Protein AF-0000000081881488 (afdb_homodimer)

Nearest PDB structures (foldseek):
  3lhr-assembly1_A  TM=9.634E-01  e=4.003E-06  Homo sapiens
  2fi2-assembly1_B  TM=7.883E-01  e=5.739E-06  Homo sapiens
  4e6s-assembly1_A-2  TM=8.641E-01  e=4.337E-04  Mus musculus
  3lhr-assembly1_A  TM=9.630E-01  e=3.485E-06  Homo sapiens
  2fi2-assembly1_B  TM=7.872E-01  e=5.294E-06  Homo sapiens

Sequence (288 aa):
MNFLRGRTPREAEETFETRETYGKMKAAILRGEASCREWQRQRFRHFCYEEAEGPRDVCHQLRDFCHQWLKPERRTKEQILELLALLEQFLSILPPDMQSWVRECRPEACGQAVSLVEAFLQRGRDAEQREVKVKPSCPDLGEQMNFLRGRTPREAEETFETRETYGKMKAAILRGEASCREWQRQRFRHFCYEEAEGPRDVCHQLRDFCHQWLKPERRTKEQILELLALLEQFLSILPPDMQSWVRECRPEACGQAVSLVEAFLQRGRDAEQREVKVKPSCPDLGEQ

Radius of gyration: 30.83 Å; Cα contacts (8 Å, |Δi|>4): 182; chains: 2; bounding box: 81×110×74 Å

Secondary structure (DSSP, 8-state):
--------HHHHHHHHHHHHHHHHHHHHHHHHHHHHHHHHHHHHHT--GGGSSSHHHHHHHHHHHHHHHH-GGGS-HHHHHIIIIIIHHHHHTS-HHHHHHHHHH--SSHHHHHHHHHHHHHHHHHHHHHHHHHS---------/--------HHHHHHHHHHHHHHHHHHHHHHHHHHHHHHHHHHHHHT--GGGSSSHHHHHHHHHHHHHHHH-GGGS-HHHHHIIIIIIHHHHHTS-HHHHHHHHHH--SSHHHHHHHHHHHHHHHHHHHHHHHHHS---------

InterPro domains:
  IPR003309 SCAN domain [PF02023] (38-124)
  IPR003309 SCAN domain [PS50804] (41-123)
  IPR003309 SCAN domain [SM00431] (37-141)
  IPR003309 SCAN domain [cd07936] (38-122)
  IPR038269 SCAN domain superfamily [G3DSA:1.10.4020.10] (32-127)
  IPR050916 SCAN domain and C2H2-type zinc finger [PTHR45935] (14-131)

Structure (mmCIF, N/CA/C/O backbone):
data_AF-0000000081881488-model_v1
#
loop_
_entity.id
_entity.type
_entity.pdbx_description
1 polymer 'SCAN box domain-containing protein'
#
loop_
_atom_site.group_PDB
_atom_site.id
_atom_site.type_symbol
_atom_site.label_atom_id
_atom_site.label_alt_id
_atom_site.label_comp_id
_atom_site.label_asym_id
_atom_site.label_entity_id
_atom_site.label_seq_id
_atom_site.pdbx_PDB_ins_code
_atom_site.Cartn_x
_atom_site.Cartn_y
_atom_site.Cartn_z
_atom_site.occupancy
_atom_site.B_iso_or_equiv
_atom_site.auth_seq_id
_atom_site.auth_comp_id
_atom_site.auth_asym_id
_atom_site.auth_atom_id
_atom_site.pdbx_PDB_model_num
ATOM 1 N N . MET A 1 1 ? 44.491 -50.293 -8.479 1 38.53 1 MET A N 1
ATOM 2 C CA . MET A 1 1 ? 43.209 -50.742 -7.944 1 38.53 1 MET A CA 1
ATOM 3 C C . MET A 1 1 ? 42.367 -49.558 -7.482 1 38.53 1 MET A C 1
ATOM 5 O O . MET A 1 1 ? 42.744 -48.851 -6.545 1 38.53 1 MET A O 1
ATOM 9 N N . ASN A 1 2 ? 41.692 -48.795 -8.451 1 41.42 2 ASN A N 1
ATOM 10 C CA . ASN A 1 2 ? 40.793 -47.646 -8.482 1 41.42 2 ASN A CA 1
ATOM 11 C C . ASN A 1 2 ? 39.601 -47.842 -7.549 1 41.42 2 ASN A C 1
ATOM 13 O O . ASN A 1 2 ? 38.917 -48.865 -7.615 1 41.42 2 ASN A O 1
ATOM 17 N N . PHE A 1 3 ? 39.618 -47.435 -6.156 1 45.91 3 PHE A N 1
ATOM 18 C CA . PHE A 1 3 ? 38.747 -47.318 -4.992 1 45.91 3 PHE A CA 1
ATOM 19 C C . PHE A 1 3 ? 37.412 -46.692 -5.376 1 45.91 3 PHE A C 1
ATOM 21 O O . PHE A 1 3 ? 37.264 -45.468 -5.353 1 45.91 3 PHE A O 1
ATOM 28 N N . LEU A 1 4 ? 36.801 -47.031 -6.513 1 52.61 4 LEU A N 1
ATOM 29 C CA . LEU A 1 4 ? 35.437 -46.56 -6.726 1 52.61 4 LEU A CA 1
ATOM 30 C C . LEU A 1 4 ? 34.525 -47 -5.585 1 52.61 4 LEU A C 1
ATOM 32 O O . LEU A 1 4 ? 34.095 -48.154 -5.538 1 52.61 4 LEU A O 1
ATOM 36 N N . ARG A 1 5 ? 34.811 -46.79 -4.293 1 47.07 5 ARG A N 1
ATOM 37 C CA . ARG A 1 5 ? 33.899 -47.006 -3.174 1 47.07 5 ARG A CA 1
ATOM 38 C C . ARG A 1 5 ? 32.501 -46.491 -3.501 1 47.07 5 ARG A C 1
ATOM 40 O O . ARG A 1 5 ? 32.297 -45.285 -3.649 1 47.07 5 ARG A O 1
ATOM 47 N N . GLY A 1 6 ? 31.745 -47.171 -4.191 1 53.24 6 GLY A N 1
ATOM 48 C CA . GLY A 1 6 ? 30.33 -46.92 -4.414 1 53.24 6 GLY A CA 1
ATOM 49 C C . GLY A 1 6 ? 29.586 -46.535 -3.149 1 53.24 6 GLY A C 1
ATOM 50 O O . GLY A 1 6 ? 29.82 -47.112 -2.085 1 53.24 6 GLY A O 1
ATOM 51 N N . ARG A 1 7 ? 29.251 -45.294 -3.085 1 61.8 7 ARG A N 1
ATOM 52 C CA . ARG A 1 7 ? 28.42 -44.891 -1.955 1 61.8 7 ARG A CA 1
ATOM 53 C C . ARG A 1 7 ? 27.3 -45.896 -1.713 1 61.8 7 ARG A C 1
ATOM 55 O O . ARG A 1 7 ? 26.62 -46.314 -2.652 1 61.8 7 ARG A O 1
ATOM 62 N N . THR A 1 8 ? 27.253 -46.659 -0.599 1 62.79 8 THR A N 1
ATOM 63 C CA . THR A 1 8 ? 26.208 -47.594 -0.196 1 62.79 8 THR A CA 1
ATOM 64 C C . THR A 1 8 ? 24.837 -46.926 -0.241 1 62.79 8 THR A C 1
ATOM 66 O O . THR A 1 8 ? 24.726 -45.711 -0.062 1 62.79 8 THR A O 1
ATOM 69 N N . PRO A 1 9 ? 23.805 -47.651 -0.712 1 67.64 9 PRO A N 1
ATOM 70 C CA . PRO A 1 9 ? 22.422 -47.169 -0.685 1 67.64 9 PRO A CA 1
ATOM 71 C C . PRO A 1 9 ? 22.071 -46.455 0.619 1 67.64 9 PRO A C 1
ATOM 73 O O . PRO A 1 9 ? 21.237 -45.546 0.624 1 67.64 9 PRO A O 1
ATOM 76 N N . ARG A 1 10 ? 22.697 -46.88 1.582 1 66.81 10 ARG A N 1
ATOM 77 C CA . ARG A 1 10 ? 22.461 -46.288 2.894 1 66.81 10 ARG A CA 1
ATOM 78 C C . ARG A 1 10 ? 23.009 -44.866 2.96 1 66.81 10 ARG A C 1
ATOM 80 O O . ARG A 1 10 ? 22.369 -43.974 3.521 1 66.81 10 ARG A O 1
ATOM 87 N N . GLU A 1 11 ? 24.225 -44.731 2.413 1 64.9 11 GLU A N 1
ATOM 88 C CA . GLU A 1 11 ? 24.828 -43.402 2.442 1 64.9 11 GLU A CA 1
ATOM 89 C C . GLU A 1 11 ? 24.042 -42.42 1.578 1 64.9 11 GLU A C 1
ATOM 91 O O . GLU A 1 11 ? 23.891 -41.251 1.939 1 64.9 11 GLU A O 1
ATOM 96 N N . ALA A 1 12 ? 23.495 -42.893 0.477 1 69.81 12 ALA A N 1
ATOM 97 C CA . ALA A 1 12 ? 22.639 -42.092 -0.394 1 69.81 12 ALA A CA 1
ATOM 98 C C . ALA A 1 12 ? 21.325 -41.741 0.299 1 69.81 12 ALA A C 1
ATOM 100 O O . ALA A 1 12 ? 20.844 -40.611 0.194 1 69.81 12 ALA A O 1
ATOM 101 N N . GLU A 1 13 ? 20.785 -42.76 1.096 1 68.12 13 GLU A N 1
ATOM 102 C CA . GLU A 1 13 ? 19.544 -42.548 1.835 1 68.12 13 GLU A CA 1
ATOM 103 C C . GLU A 1 13 ? 19.749 -41.57 2.988 1 68.12 13 GLU A C 1
ATOM 105 O O . GLU A 1 13 ? 18.879 -40.742 3.268 1 68.12 13 GLU A O 1
ATOM 110 N N . GLU A 1 14 ? 20.945 -41.644 3.622 1 68.6 14 GLU A N 1
ATOM 111 C CA . GLU A 1 14 ? 21.25 -40.746 4.733 1 68.6 14 GLU A CA 1
ATOM 112 C C . GLU A 1 14 ? 21.403 -39.306 4.252 1 68.6 14 GLU A C 1
ATOM 114 O O . GLU A 1 14 ? 20.951 -38.372 4.918 1 68.6 14 GLU A O 1
ATOM 119 N N . THR A 1 15 ? 21.953 -39.188 3.024 1 71.53 15 THR A N 1
ATOM 120 C CA . THR A 1 15 ? 22.125 -37.85 2.469 1 71.53 15 THR A CA 1
ATOM 121 C C . THR A 1 15 ? 20.782 -37.262 2.047 1 71.53 15 THR A C 1
ATOM 123 O O . THR A 1 15 ? 20.535 -36.068 2.231 1 71.53 15 THR A O 1
ATOM 126 N N . PHE A 1 16 ? 19.928 -38.232 1.589 1 67.98 16 PHE A N 1
ATOM 127 C CA . PHE A 1 16 ? 18.597 -37.794 1.188 1 67.98 16 PHE A CA 1
ATOM 128 C C . PHE A 1 16 ? 17.775 -37.378 2.403 1 67.98 16 PHE A C 1
ATOM 130 O O . PHE A 1 16 ? 17.101 -36.346 2.379 1 67.98 16 PHE A O 1
ATOM 137 N N . GLU A 1 17 ? 17.913 -38.198 3.436 1 68.14 17 GLU A N 1
ATOM 138 C CA . GLU A 1 17 ? 17.186 -37.898 4.665 1 68.14 17 GLU A CA 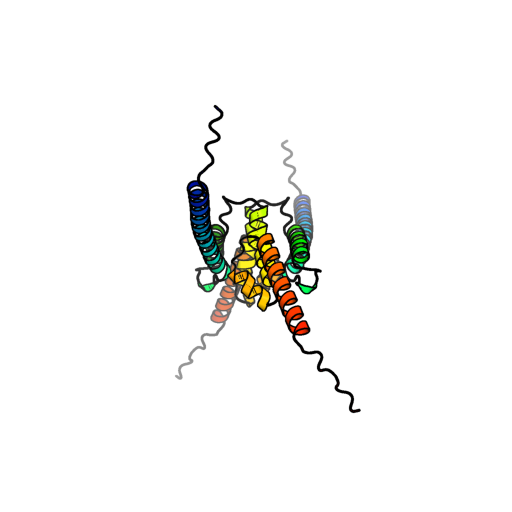1
ATOM 139 C C . GLU A 1 17 ? 17.673 -36.592 5.289 1 68.14 17 GLU A C 1
ATOM 141 O O . GLU A 1 17 ? 16.87 -35.797 5.783 1 68.14 17 GLU A O 1
ATOM 146 N N . THR A 1 18 ? 18.949 -36.425 5.219 1 74.48 18 THR A N 1
ATOM 147 C CA . THR A 1 18 ? 19.517 -35.203 5.777 1 74.48 18 THR A CA 1
ATOM 148 C C . THR A 1 18 ? 19.059 -33.983 4.983 1 74.48 18 THR A C 1
ATOM 150 O O . THR A 1 18 ? 18.732 -32.945 5.564 1 74.48 18 THR A O 1
ATOM 153 N N . ARG A 1 19 ? 18.938 -34.215 3.651 1 72.46 19 ARG A N 1
ATOM 154 C CA . ARG A 1 19 ? 18.477 -33.116 2.809 1 72.46 19 ARG A CA 1
ATOM 155 C C . ARG A 1 19 ? 17.001 -32.821 3.054 1 72.46 19 ARG A C 1
ATOM 157 O O . ARG A 1 19 ? 16.59 -31.659 3.077 1 72.46 19 ARG A O 1
ATOM 164 N N . GLU A 1 20 ? 16.312 -33.919 3.287 1 71.87 20 GLU A N 1
ATOM 165 C CA . GLU A 1 20 ? 14.888 -33.766 3.571 1 71.87 20 GLU A CA 1
ATOM 166 C C . GLU A 1 20 ? 14.664 -33.075 4.913 1 71.87 20 GLU A C 1
ATOM 168 O O . GLU A 1 20 ? 13.803 -32.201 5.031 1 71.87 20 GLU A O 1
ATOM 173 N N . THR A 1 21 ? 15.49 -33.512 5.888 1 76.35 21 THR A N 1
ATOM 174 C CA . THR A 1 21 ? 15.383 -32.902 7.209 1 76.35 21 THR A CA 1
ATOM 175 C C . THR A 1 21 ? 15.815 -31.439 7.165 1 76.35 21 THR A C 1
ATOM 177 O O . THR A 1 21 ? 15.174 -30.578 7.773 1 76.35 21 THR A O 1
ATOM 180 N N . TYR A 1 22 ? 16.926 -31.233 6.445 1 76.15 22 TYR A N 1
ATOM 181 C CA . TYR A 1 22 ? 17.381 -29.86 6.26 1 76.15 22 TYR A CA 1
ATOM 182 C C . TYR A 1 22 ? 16.334 -29.033 5.523 1 76.15 22 TYR A C 1
ATOM 184 O O . TYR A 1 22 ? 16.069 -27.886 5.889 1 76.15 22 TYR A O 1
ATOM 192 N N . GLY A 1 23 ? 15.716 -29.659 4.556 1 72.52 23 GLY A N 1
ATOM 193 C CA . GLY A 1 23 ? 14.668 -28.99 3.803 1 72.52 23 GLY A CA 1
ATOM 194 C C . GLY A 1 23 ? 13.456 -28.642 4.646 1 72.52 23 GLY A C 1
ATOM 195 O O . GLY A 1 23 ? 12.906 -27.545 4.528 1 72.52 23 GLY A O 1
ATOM 196 N N . LYS A 1 24 ? 13.101 -29.59 5.446 1 77.32 24 LYS A N 1
ATOM 197 C CA . LYS A 1 24 ? 11.95 -29.391 6.322 1 77.32 24 LYS A CA 1
ATOM 198 C C . LYS A 1 24 ? 12.226 -28.302 7.355 1 77.32 24 LYS A C 1
ATOM 200 O O . LYS A 1 24 ? 11.363 -27.465 7.628 1 77.32 24 LYS A O 1
ATOM 205 N N . MET A 1 25 ? 13.426 -28.35 7.912 1 75.74 25 MET A N 1
ATOM 206 C CA . MET A 1 25 ? 13.798 -27.34 8.899 1 75.74 25 MET A CA 1
ATOM 207 C C . MET A 1 25 ? 13.871 -25.957 8.261 1 75.74 25 MET A C 1
ATOM 209 O O . MET A 1 25 ? 13.377 -24.98 8.829 1 75.74 25 MET A O 1
ATOM 213 N N . LYS A 1 26 ? 14.463 -26.028 7.105 1 76.43 26 LYS A N 1
ATOM 214 C CA . LYS A 1 26 ? 14.547 -24.775 6.36 1 76.43 26 LYS A CA 1
ATOM 215 C C . LYS A 1 26 ? 13.158 -24.245 6.018 1 76.43 26 LYS A C 1
ATOM 217 O O . LYS A 1 26 ? 12.886 -23.053 6.179 1 76.43 26 LYS A O 1
ATOM 222 N N . ALA A 1 27 ? 12.308 -25.075 5.634 1 73.74 27 ALA A N 1
ATOM 223 C CA . ALA A 1 27 ? 10.937 -24.695 5.303 1 73.74 27 ALA A CA 1
ATOM 224 C C . ALA A 1 27 ? 10.197 -24.182 6.535 1 73.74 27 ALA A C 1
ATOM 226 O O . ALA A 1 27 ? 9.448 -23.205 6.455 1 73.74 27 ALA A O 1
ATOM 227 N N . ALA A 1 28 ? 10.371 -24.77 7.649 1 76.57 28 ALA A N 1
ATOM 228 C CA . ALA A 1 28 ? 9.732 -24.353 8.895 1 76.57 28 ALA A CA 1
ATOM 229 C C . ALA A 1 28 ? 10.2 -22.962 9.312 1 76.57 28 ALA A C 1
ATOM 231 O O . ALA A 1 28 ? 9.389 -22.12 9.706 1 76.57 28 ALA A O 1
ATOM 232 N N . ILE A 1 29 ? 11.471 -22.775 9.186 1 75.08 29 ILE A N 1
ATOM 233 C CA . ILE A 1 29 ? 12.065 -21.488 9.532 1 75.08 29 ILE A CA 1
ATOM 234 C C . ILE A 1 29 ? 11.527 -20.404 8.601 1 75.08 29 ILE A C 1
ATOM 236 O O . ILE A 1 29 ? 11.097 -19.342 9.057 1 75.08 29 ILE A O 1
ATOM 240 N N . LEU A 1 30 ? 11.537 -20.687 7.369 1 74.67 30 LEU A N 1
ATOM 241 C CA . LEU A 1 30 ? 11.041 -19.745 6.371 1 74.67 30 LEU A CA 1
ATOM 242 C C . LEU A 1 30 ? 9.559 -19.456 6.586 1 74.67 30 LEU A C 1
ATOM 244 O O . LEU A 1 30 ? 9.117 -18.315 6.437 1 74.67 30 LEU A O 1
ATOM 248 N N . ARG A 1 31 ? 8.886 -20.473 7.038 1 75.84 31 ARG A N 1
ATOM 249 C CA . ARG A 1 31 ? 7.47 -20.304 7.349 1 75.84 31 ARG A CA 1
ATOM 250 C C . ARG A 1 31 ? 7.281 -19.424 8.58 1 75.84 31 ARG A C 1
ATOM 252 O O . ARG A 1 31 ? 6.36 -18.606 8.63 1 75.84 31 ARG A O 1
ATOM 259 N N . GLY A 1 32 ? 8.172 -19.589 9.446 1 77.85 32 GLY A N 1
ATOM 260 C CA . GLY A 1 32 ? 8.144 -18.737 10.624 1 77.85 32 GLY A CA 1
ATOM 261 C C . GLY A 1 32 ? 8.415 -17.277 10.311 1 77.85 32 GLY A C 1
ATOM 262 O O . GLY A 1 32 ? 7.702 -16.392 10.788 1 77.85 32 GLY A O 1
ATOM 263 N N . GLU A 1 33 ? 9.328 -17.174 9.45 1 83.33 33 GLU A N 1
ATOM 264 C CA . GLU A 1 33 ? 9.664 -15.815 9.036 1 83.33 33 GLU A CA 1
ATOM 265 C C . GLU A 1 33 ? 8.519 -15.178 8.253 1 83.33 33 GLU A C 1
ATOM 267 O O . GLU A 1 33 ? 8.218 -13.996 8.435 1 83.33 33 GLU A O 1
ATOM 272 N N . ALA A 1 34 ? 8.001 -15.963 7.486 1 82.59 34 ALA A N 1
ATOM 273 C CA . ALA A 1 34 ? 6.882 -15.475 6.684 1 82.59 34 ALA A CA 1
ATOM 274 C C . ALA A 1 34 ? 5.691 -15.111 7.567 1 82.59 34 ALA A C 1
ATOM 276 O O . ALA A 1 34 ? 5.015 -14.109 7.325 1 82.59 34 ALA A O 1
ATOM 277 N N . SER A 1 35 ? 5.487 -15.956 8.553 1 85.81 35 SER A N 1
ATOM 278 C CA . SER A 1 35 ? 4.4 -15.686 9.488 1 85.81 35 SER A CA 1
ATOM 279 C C . SER A 1 35 ? 4.648 -14.399 10.268 1 85.81 35 SER A C 1
ATOM 281 O O . SER A 1 35 ? 3.73 -13.601 10.467 1 85.81 35 SER A O 1
ATOM 283 N N . CYS A 1 36 ? 5.837 -14.272 10.662 1 86.65 36 CYS A N 1
ATOM 284 C CA . CYS A 1 36 ? 6.206 -13.057 11.38 1 86.65 36 CYS A CA 1
ATOM 285 C C . CYS A 1 36 ? 6.035 -11.828 10.496 1 86.65 36 CYS A C 1
ATOM 287 O O . CYS A 1 36 ? 5.49 -10.813 10.934 1 86.65 36 CYS A O 1
ATOM 289 N N . ARG A 1 37 ? 6.426 -11.883 9.342 1 87.64 37 ARG A N 1
ATOM 290 C CA . ARG A 1 37 ? 6.29 -10.777 8.4 1 87.64 37 ARG A CA 1
ATOM 291 C C . ARG A 1 37 ? 4.824 -10.42 8.183 1 87.64 37 ARG A C 1
ATOM 293 O O . ARG A 1 37 ? 4.465 -9.241 8.143 1 87.64 37 ARG A O 1
ATOM 300 N N . GLU A 1 38 ? 4.032 -11.475 8.086 1 88.03 38 GLU A N 1
ATOM 301 C CA . GLU A 1 38 ? 2.603 -11.263 7.878 1 88.03 38 GLU A CA 1
ATOM 302 C C . GLU A 1 38 ? 1.966 -10.576 9.083 1 88.03 38 GLU A C 1
ATOM 304 O O . GLU A 1 38 ? 1.089 -9.724 8.926 1 88.03 38 GLU A O 1
ATOM 309 N N . TRP A 1 39 ? 2.4 -11.035 10.238 1 89.29 39 TRP A N 1
ATOM 310 C CA . TRP A 1 39 ? 1.908 -10.381 11.446 1 89.29 39 TRP A CA 1
ATOM 311 C C . TRP A 1 39 ? 2.278 -8.901 11.453 1 89.29 39 TRP A C 1
ATOM 313 O O . TRP A 1 39 ? 1.435 -8.045 11.728 1 89.29 39 TRP A O 1
ATOM 323 N N . GLN A 1 40 ? 3.472 -8.578 11.15 1 92.98 40 GLN A N 1
ATOM 324 C CA . GLN A 1 40 ? 3.947 -7.198 11.112 1 92.98 40 GLN A CA 1
ATOM 325 C C . GLN A 1 40 ? 3.208 -6.391 10.048 1 92.98 40 GLN A C 1
ATOM 327 O O . GLN A 1 40 ? 2.845 -5.236 10.279 1 92.98 40 GLN A O 1
ATOM 332 N N . ARG A 1 41 ? 2.943 -7.025 8.957 1 91.75 41 ARG A N 1
ATOM 333 C CA . ARG A 1 41 ? 2.184 -6.388 7.885 1 91.75 41 ARG A CA 1
ATOM 334 C C . ARG A 1 41 ? 0.774 -6.037 8.347 1 91.75 41 ARG A C 1
ATOM 336 O O . ARG A 1 41 ? 0.299 -4.923 8.116 1 91.75 41 ARG A O 1
ATOM 343 N N . GLN A 1 42 ? 0.168 -6.935 8.976 1 90.52 42 GLN A N 1
ATOM 344 C CA . GLN A 1 42 ? -1.189 -6.721 9.468 1 90.52 42 GLN A CA 1
ATOM 345 C C . GLN A 1 42 ? -1.229 -5.604 10.507 1 90.52 42 GLN A C 1
ATOM 347 O O . GLN A 1 42 ? -2.165 -4.803 10.53 1 90.52 42 GLN A O 1
ATOM 352 N N . ARG A 1 43 ? -0.222 -5.616 11.323 1 91.77 43 ARG A N 1
ATOM 353 C CA . ARG A 1 43 ? -0.144 -4.564 12.332 1 91.77 43 ARG A CA 1
ATOM 354 C C . ARG A 1 43 ? -0.039 -3.189 11.682 1 91.77 43 ARG A C 1
ATOM 356 O O . ARG A 1 43 ? -0.663 -2.23 12.141 1 91.77 43 ARG A O 1
ATOM 363 N N . PHE A 1 44 ? 0.766 -3.07 10.65 1 94.26 44 PHE A N 1
ATOM 364 C CA . PHE A 1 44 ? 0.943 -1.822 9.916 1 94.26 44 PHE A CA 1
ATOM 365 C C . PHE A 1 44 ? -0.341 -1.431 9.195 1 94.26 44 PHE A C 1
ATOM 367 O O . PHE A 1 44 ? -0.792 -0.288 9.294 1 94.26 44 PHE A O 1
ATOM 374 N N . ARG A 1 45 ? -0.937 -2.409 8.573 1 92.96 45 ARG A N 1
ATOM 375 C CA . ARG A 1 45 ? -2.081 -2.121 7.714 1 92.96 45 ARG A CA 1
ATOM 376 C C . ARG A 1 45 ? -3.351 -1.937 8.538 1 92.96 45 ARG A C 1
ATOM 378 O O . ARG A 1 45 ? -4.269 -1.225 8.123 1 92.96 45 ARG A O 1
ATOM 385 N N . HIS A 1 46 ? -3.432 -2.528 9.679 1 92.07 46 HIS A N 1
ATOM 386 C CA . HIS A 1 46 ? -4.651 -2.467 10.479 1 92.07 46 HIS A CA 1
ATOM 387 C C . HIS A 1 46 ? -4.505 -1.48 11.632 1 92.07 46 HIS A C 1
ATOM 389 O O . HIS A 1 46 ? -5.369 -1.411 12.509 1 92.07 46 HIS A O 1
ATOM 395 N N . PHE A 1 47 ? -3.469 -0.773 11.656 1 94.32 47 PHE A N 1
ATOM 396 C CA . PHE A 1 47 ? -3.279 0.279 12.648 1 94.32 47 PHE A CA 1
ATOM 397 C C . PHE A 1 47 ? -4.416 1.291 12.589 1 94.32 47 PHE A C 1
ATOM 399 O O . PHE A 1 47 ? -4.888 1.642 11.505 1 94.32 47 PHE A O 1
ATOM 406 N N . CYS A 1 48 ? -4.843 1.815 13.733 1 93.89 48 CYS A N 1
ATOM 407 C CA . CYS A 1 48 ? -5.959 2.753 13.789 1 93.89 48 CYS A CA 1
ATOM 408 C C . CYS A 1 48 ? -5.494 4.126 14.259 1 93.89 48 CYS A C 1
ATOM 410 O O . CYS A 1 48 ? -4.647 4.228 15.149 1 93.89 48 CYS A O 1
ATOM 412 N N . TYR A 1 49 ? -6.113 5.044 13.754 1 93.52 49 TYR A N 1
ATOM 413 C CA . TYR A 1 49 ? -5.793 6.425 14.097 1 93.52 49 TYR A CA 1
ATOM 414 C C . TYR A 1 49 ? -6.002 6.68 15.585 1 93.52 49 TYR A C 1
ATOM 416 O O . TYR A 1 49 ? -5.236 7.419 16.208 1 93.52 49 TYR A O 1
ATOM 424 N N . GLU A 1 50 ? -6.95 6.029 16.152 1 91.27 50 GLU A N 1
ATOM 425 C CA . GLU A 1 50 ? -7.355 6.238 17.539 1 91.27 50 GLU A CA 1
ATOM 426 C C . GLU A 1 50 ? -6.321 5.672 18.508 1 91.27 50 GLU A C 1
ATOM 428 O O . GLU A 1 50 ? -6.338 5.991 19.698 1 91.27 50 GLU A O 1
ATOM 433 N N . GLU A 1 51 ? -5.481 4.868 18.035 1 90.54 51 GLU A N 1
ATOM 434 C CA . GLU A 1 51 ? -4.506 4.195 18.887 1 90.54 51 GLU A CA 1
ATOM 435 C C . GLU A 1 51 ? -3.345 5.122 19.237 1 90.54 51 GLU A C 1
ATOM 437 O O . GLU A 1 51 ? -2.479 4.766 20.04 1 90.54 51 GLU A O 1
ATOM 442 N N . ALA A 1 52 ? -3.36 6.343 18.71 1 91.69 52 ALA A N 1
ATOM 443 C CA . ALA A 1 52 ? -2.239 7.258 18.914 1 91.69 52 ALA A CA 1
ATOM 444 C C . ALA A 1 52 ? -2.717 8.592 19.48 1 91.69 52 ALA A C 1
ATOM 446 O O . ALA A 1 52 ? -3.911 8.898 19.442 1 91.69 52 ALA A O 1
ATOM 447 N N . GLU A 1 53 ? -1.765 9.396 19.925 1 90.51 53 GLU A N 1
ATOM 448 C CA . GLU A 1 53 ? -2.053 10.651 20.612 1 90.51 53 GLU A CA 1
ATOM 449 C C . GLU A 1 53 ? -2.389 11.76 19.617 1 90.51 53 GLU A C 1
ATOM 451 O O . GLU A 1 53 ? -3.064 12.73 19.966 1 90.51 53 GLU A O 1
ATOM 456 N N . GLY A 1 54 ? -1.968 11.576 18.368 1 94.16 54 GLY A N 1
ATOM 457 C CA . GLY A 1 54 ? -2.142 12.576 17.327 1 94.16 54 GLY A CA 1
ATOM 458 C C . GLY A 1 54 ? -1.553 12.158 15.993 1 94.16 54 GLY A C 1
ATOM 459 O O . GLY A 1 54 ? -0.969 11.079 15.878 1 94.16 54 GLY A O 1
ATOM 460 N N . PRO A 1 55 ? -1.733 13.021 15.116 1 95.61 55 PRO A N 1
ATOM 461 C CA . PRO A 1 55 ? -1.29 12.672 13.764 1 95.61 55 PRO A CA 1
ATOM 462 C C . PRO A 1 55 ? 0.218 12.454 13.675 1 95.61 55 PRO A C 1
ATOM 464 O O . PRO A 1 55 ? 0.678 11.597 12.915 1 95.61 55 PRO A O 1
ATOM 467 N N . ARG A 1 56 ? 1.015 13.217 14.399 1 95.44 56 ARG A N 1
ATOM 468 C CA . ARG A 1 56 ? 2.464 13.037 14.393 1 95.44 56 ARG A CA 1
ATOM 469 C C . ARG A 1 56 ? 2.851 11.697 15.01 1 95.44 56 ARG A C 1
ATOM 471 O O . ARG A 1 56 ? 3.751 11.016 14.514 1 95.44 56 ARG A O 1
ATOM 478 N N . ASP A 1 57 ? 2.155 11.389 16.046 1 97.03 57 ASP A N 1
ATOM 479 C CA . ASP A 1 57 ? 2.393 10.099 16.686 1 97.03 57 ASP A CA 1
ATOM 480 C C . ASP A 1 57 ? 1.975 8.948 15.775 1 97.03 57 ASP A C 1
ATOM 482 O O . ASP A 1 57 ? 2.648 7.917 15.72 1 97.03 57 ASP A O 1
ATOM 486 N N . VAL A 1 58 ? 0.848 9.079 15.124 1 96.22 58 VAL A N 1
ATOM 487 C CA . VAL A 1 58 ? 0.391 8.081 14.162 1 96.22 58 VAL A CA 1
ATOM 488 C C . VAL A 1 58 ? 1.482 7.825 13.126 1 96.22 58 VAL A C 1
ATOM 490 O O . VAL A 1 58 ? 1.84 6.674 12.863 1 96.22 58 VAL A O 1
ATOM 493 N N . CYS A 1 59 ? 1.992 8.93 12.596 1 96.01 59 CYS A N 1
ATOM 494 C CA . CYS A 1 59 ? 3.022 8.82 11.569 1 96.01 59 CYS A CA 1
ATOM 495 C C . CYS A 1 59 ? 4.257 8.109 12.108 1 96.01 59 CYS A C 1
ATOM 497 O O . CYS A 1 59 ? 4.855 7.284 11.415 1 96.01 59 CYS A O 1
ATOM 499 N N . HIS A 1 60 ? 4.639 8.384 13.303 1 95.51 60 HIS A N 1
ATOM 500 C CA . HIS A 1 60 ? 5.786 7.744 13.938 1 95.51 60 HIS A CA 1
ATOM 501 C C . HIS A 1 60 ? 5.553 6.247 14.115 1 95.51 60 HIS A C 1
ATOM 503 O O . HIS A 1 60 ? 6.437 5.438 13.824 1 95.51 60 HIS A O 1
ATOM 509 N N . GLN A 1 61 ? 4.406 5.889 14.569 1 95.54 61 GLN A N 1
ATOM 510 C CA . GLN A 1 61 ? 4.073 4.484 14.78 1 95.54 61 GLN A CA 1
ATOM 511 C C . GLN A 1 61 ? 4.041 3.722 13.459 1 95.54 61 GLN A C 1
ATOM 513 O O . GLN A 1 61 ? 4.562 2.609 13.365 1 95.54 61 GLN A O 1
ATOM 518 N N . LEU A 1 62 ? 3.453 4.341 12.476 1 95.51 62 LEU A N 1
ATOM 519 C CA . LEU A 1 62 ? 3.409 3.714 11.159 1 95.51 62 LEU A CA 1
ATOM 520 C C . LEU A 1 62 ? 4.817 3.473 10.624 1 95.51 62 LEU A C 1
ATOM 522 O O . LEU A 1 62 ? 5.091 2.425 10.036 1 95.51 62 LEU A O 1
ATOM 526 N N . ARG A 1 63 ? 5.685 4.452 10.866 1 94.39 63 ARG A N 1
ATOM 527 C CA . ARG A 1 63 ? 7.073 4.302 10.439 1 94.39 63 ARG A CA 1
ATOM 528 C C . ARG A 1 63 ? 7.741 3.13 11.15 1 94.39 63 ARG A C 1
ATOM 530 O O . ARG A 1 63 ? 8.457 2.345 10.526 1 94.39 63 ARG A O 1
ATOM 537 N N . ASP A 1 64 ? 7.446 3.063 12.407 1 95.34 64 ASP A N 1
ATOM 538 C CA . ASP A 1 64 ? 8.008 1.968 13.191 1 95.34 64 ASP A CA 1
ATOM 539 C C . ASP A 1 64 ? 7.484 0.619 12.704 1 95.34 64 ASP A C 1
ATOM 541 O O . ASP A 1 64 ? 8.259 -0.32 12.507 1 95.34 64 ASP A O 1
ATOM 545 N N . PHE A 1 65 ? 6.167 0.554 12.488 1 94.28 65 PHE A N 1
ATOM 546 C CA . PHE A 1 65 ? 5.556 -0.684 12.018 1 94.28 65 PHE A CA 1
ATOM 547 C C . PHE A 1 65 ? 6.069 -1.048 10.631 1 94.28 65 PHE A C 1
ATOM 549 O O . PHE A 1 65 ? 6.378 -2.211 10.363 1 94.28 65 PHE A O 1
ATOM 556 N N . CYS A 1 66 ? 6.12 -0.074 9.755 1 93.89 66 CYS A N 1
ATOM 557 C CA . CYS A 1 66 ? 6.626 -0.296 8.405 1 93.89 66 CYS A CA 1
ATOM 558 C C . CYS A 1 66 ? 8.052 -0.832 8.438 1 93.89 66 CYS A C 1
ATOM 560 O O . CYS A 1 66 ? 8.386 -1.765 7.705 1 93.89 66 CYS A O 1
ATOM 562 N N . HIS A 1 67 ? 8.863 -0.314 9.299 1 92.67 67 HIS A N 1
ATOM 563 C CA . HIS A 1 67 ? 10.246 -0.756 9.437 1 92.67 67 HIS A CA 1
ATOM 564 C C . HIS A 1 67 ? 10.317 -2.191 9.947 1 92.67 67 HIS A C 1
ATOM 566 O O . HIS A 1 67 ? 11.146 -2.978 9.484 1 92.67 67 HIS A O 1
ATOM 572 N N . GLN A 1 68 ? 9.501 -2.489 10.888 1 91.6 68 GLN A N 1
ATOM 573 C CA . GLN A 1 68 ? 9.476 -3.837 11.448 1 91.6 68 GLN A CA 1
ATOM 574 C C . GLN A 1 68 ? 9.017 -4.856 10.409 1 91.6 68 GLN A C 1
ATOM 576 O O . GLN A 1 68 ? 9.525 -5.978 10.366 1 91.6 68 GLN A O 1
ATOM 581 N N . TRP A 1 69 ? 8.133 -4.41 9.597 1 90.56 69 TRP A N 1
ATOM 582 C CA . TRP A 1 69 ? 7.554 -5.293 8.589 1 90.56 69 TRP A CA 1
ATOM 583 C C . TRP A 1 69 ? 8.527 -5.513 7.436 1 90.56 69 TRP A C 1
ATOM 585 O O . TRP A 1 69 ? 8.817 -6.654 7.069 1 90.56 69 TRP A O 1
ATOM 595 N N . LEU A 1 70 ? 9.112 -4.439 6.898 1 89.31 70 LEU A N 1
ATOM 596 C CA . LEU A 1 70 ? 9.859 -4.51 5.647 1 89.31 70 LEU A CA 1
ATOM 597 C C . LEU A 1 70 ? 11.348 -4.708 5.914 1 89.31 70 LEU A C 1
ATOM 599 O O . LEU A 1 70 ? 12.079 -5.194 5.048 1 89.31 70 LEU A O 1
ATOM 603 N N . LYS A 1 71 ? 11.821 -4.311 7.135 1 90.62 71 LYS A N 1
ATOM 604 C CA . LYS A 1 71 ? 13.254 -4.35 7.414 1 90.62 71 LYS A CA 1
ATOM 605 C C . LYS A 1 71 ? 14.06 -3.842 6.222 1 90.62 71 LYS A C 1
ATOM 607 O O . LYS A 1 71 ? 14.884 -4.572 5.666 1 90.62 71 LYS A O 1
ATOM 612 N N . PRO A 1 72 ? 13.909 -2.566 5.915 1 89.58 72 PRO A N 1
ATOM 613 C CA . PRO A 1 72 ? 14.488 -1.998 4.695 1 89.58 72 PRO A CA 1
ATOM 614 C C . PRO A 1 72 ? 16.01 -2.113 4.654 1 89.58 72 PRO A C 1
ATOM 616 O O . PRO A 1 72 ? 16.601 -2.148 3.572 1 89.58 72 PRO A O 1
ATOM 619 N N . GLU A 1 73 ? 16.657 -2.139 5.76 1 90.62 73 GLU A N 1
ATOM 620 C CA . GLU A 1 73 ? 18.113 -2.23 5.816 1 90.62 73 GLU A CA 1
ATOM 621 C C . GLU A 1 73 ? 18.608 -3.539 5.207 1 90.62 73 GLU A C 1
ATOM 623 O O . GLU A 1 73 ? 19.769 -3.643 4.806 1 90.62 73 GLU A O 1
ATOM 628 N N . ARG A 1 74 ? 17.73 -4.503 5.105 1 90.71 74 ARG A N 1
ATOM 629 C CA . ARG A 1 74 ? 18.12 -5.827 4.631 1 90.71 74 ARG A CA 1
ATOM 630 C C . ARG A 1 74 ? 17.608 -6.075 3.216 1 90.71 74 ARG A C 1
ATOM 632 O O . ARG A 1 74 ? 17.682 -7.197 2.711 1 90.71 74 ARG A O 1
ATOM 639 N N . ARG A 1 75 ? 17.141 -5.002 2.568 1 89.72 75 ARG A N 1
ATOM 640 C CA . ARG A 1 75 ? 16.488 -5.228 1.283 1 89.72 75 ARG A CA 1
ATOM 641 C C . ARG A 1 75 ? 16.895 -4.166 0.267 1 89.72 75 ARG A C 1
ATOM 643 O O . ARG A 1 75 ? 17.257 -3.048 0.642 1 89.72 75 ARG A O 1
ATOM 650 N N . THR A 1 76 ? 16.851 -4.609 -1.032 1 90.6 76 THR A N 1
ATOM 651 C CA . THR A 1 76 ? 17.08 -3.657 -2.114 1 90.6 76 THR A CA 1
ATOM 652 C C . THR A 1 76 ? 15.798 -2.9 -2.449 1 90.6 76 THR A C 1
ATOM 654 O O . THR A 1 76 ? 14.722 -3.245 -1.958 1 90.6 76 THR A O 1
ATOM 657 N N . LYS A 1 77 ? 15.939 -1.866 -3.214 1 89.56 77 LYS A N 1
ATOM 658 C CA . LYS A 1 77 ? 14.789 -1.061 -3.619 1 89.56 77 LYS A CA 1
ATOM 659 C C . LYS A 1 77 ? 13.743 -1.915 -4.329 1 89.56 77 LYS A C 1
ATOM 661 O O . LYS A 1 77 ? 12.543 -1.766 -4.086 1 89.56 77 LYS A O 1
ATOM 666 N N . GLU A 1 78 ? 14.287 -2.831 -5.134 1 88.71 78 GLU A N 1
ATOM 667 C CA . GLU A 1 78 ? 13.395 -3.698 -5.898 1 88.71 78 GLU A CA 1
ATOM 668 C C . GLU A 1 78 ? 12.623 -4.641 -4.979 1 88.71 78 GLU A C 1
ATOM 670 O O . GLU A 1 78 ? 11.443 -4.912 -5.209 1 88.71 78 GLU A O 1
ATOM 675 N N . GLN A 1 79 ? 13.208 -5.057 -4.01 1 89.12 79 GLN A N 1
ATOM 676 C CA . GLN A 1 79 ? 12.586 -5.952 -3.04 1 89.12 79 GLN A CA 1
ATOM 677 C C . GLN A 1 79 ? 11.526 -5.223 -2.221 1 89.12 79 GLN A C 1
ATOM 679 O O . GLN A 1 79 ? 10.502 -5.808 -1.859 1 89.12 79 GLN A O 1
ATOM 684 N N . ILE A 1 80 ? 11.759 -4.002 -1.905 1 90.99 80 ILE A N 1
ATOM 685 C CA . ILE A 1 80 ? 10.794 -3.192 -1.169 1 90.99 80 ILE A CA 1
ATOM 686 C C . ILE A 1 80 ? 9.555 -2.957 -2.03 1 90.99 80 ILE A C 1
ATOM 688 O O . ILE A 1 80 ? 8.426 -3.087 -1.552 1 90.99 80 ILE A O 1
ATOM 692 N N . LEU A 1 81 ? 9.761 -2.644 -3.31 1 90.53 81 LEU A N 1
ATOM 693 C CA . LEU A 1 81 ? 8.65 -2.459 -4.238 1 90.53 81 LEU A CA 1
ATOM 694 C C . LEU A 1 81 ? 7.824 -3.735 -4.36 1 90.53 81 LEU A C 1
ATOM 696 O O . LEU A 1 81 ? 6.593 -3.681 -4.4 1 90.53 81 LEU A O 1
ATOM 700 N N . GLU A 1 82 ? 8.493 -4.797 -4.331 1 91.33 82 GLU A N 1
ATOM 701 C CA . GLU A 1 82 ? 7.866 -6.106 -4.484 1 91.33 82 GLU A CA 1
ATOM 702 C C . GLU A 1 82 ? 6.935 -6.412 -3.314 1 91.33 82 GLU A C 1
ATOM 704 O O . GLU A 1 82 ? 5.767 -6.748 -3.515 1 91.33 82 GLU A O 1
ATOM 709 N N . LEU A 1 83 ? 7.421 -6.229 -2.127 1 85.18 83 LEU A N 1
ATOM 710 C CA . LEU A 1 83 ? 6.692 -6.617 -0.924 1 85.18 83 LEU A CA 1
ATOM 711 C C . LEU A 1 83 ? 5.622 -5.586 -0.581 1 85.18 83 LEU A C 1
ATOM 713 O O . LEU A 1 83 ? 4.497 -5.947 -0.228 1 85.18 83 LEU A O 1
ATOM 717 N N . LEU A 1 84 ? 5.943 -4.328 -0.77 1 85.34 84 LEU A N 1
ATOM 718 C CA . LEU A 1 84 ? 5.094 -3.241 -0.294 1 85.34 84 LEU A CA 1
ATOM 719 C C . LEU A 1 84 ? 4.008 -2.914 -1.314 1 85.34 84 LEU A C 1
ATOM 721 O O . LEU A 1 84 ? 2.917 -2.473 -0.945 1 85.34 84 LEU A O 1
ATOM 725 N N . ALA A 1 85 ? 4.288 -3.163 -2.536 1 89.66 85 ALA A N 1
ATOM 726 C CA . ALA A 1 85 ? 3.338 -2.687 -3.538 1 89.66 85 ALA A CA 1
ATOM 727 C C . ALA A 1 85 ? 2.904 -3.82 -4.464 1 89.66 85 ALA A C 1
ATOM 729 O O . ALA A 1 85 ? 1.718 -4.147 -4.541 1 89.66 85 ALA A O 1
ATOM 730 N N . LEU A 1 86 ? 3.823 -4.486 -5.051 1 92.24 86 LEU A N 1
ATOM 731 C CA . LEU A 1 86 ? 3.488 -5.399 -6.138 1 92.24 86 LEU A CA 1
ATOM 732 C C . LEU A 1 86 ? 2.721 -6.609 -5.614 1 92.24 86 LEU A C 1
ATOM 734 O O . LEU A 1 86 ? 1.618 -6.899 -6.082 1 92.24 86 LEU A O 1
ATOM 738 N N . LEU A 1 87 ? 3.243 -7.222 -4.569 1 94.11 87 LEU A N 1
ATOM 739 C CA . LEU A 1 87 ? 2.623 -8.432 -4.041 1 94.11 87 LEU A CA 1
ATOM 740 C C . LEU A 1 87 ? 1.261 -8.122 -3.429 1 94.11 87 LEU A C 1
ATOM 742 O O . LEU A 1 87 ? 0.268 -8.782 -3.746 1 94.11 87 LEU A O 1
ATOM 746 N N . GLU A 1 88 ? 1.158 -7.1 -2.604 1 92.98 88 GLU A N 1
ATOM 747 C CA . GLU A 1 88 ? -0.097 -6.718 -1.962 1 92.98 88 GLU A CA 1
ATOM 748 C C . GLU A 1 88 ? -1.154 -6.341 -2.996 1 92.98 88 GLU A C 1
ATOM 750 O O . GLU A 1 88 ? -2.305 -6.77 -2.9 1 92.98 88 GLU A O 1
ATOM 755 N N . GLN A 1 89 ? -0.726 -5.558 -3.975 1 93.56 89 GLN A N 1
ATOM 756 C CA . GLN A 1 89 ? -1.664 -5.149 -5.015 1 93.56 89 GLN A CA 1
ATOM 757 C C . GLN A 1 89 ? -2.121 -6.345 -5.845 1 93.56 89 GLN A C 1
ATOM 759 O O . GLN A 1 89 ? -3.305 -6.471 -6.162 1 93.56 89 GLN A O 1
ATOM 764 N N . PHE A 1 90 ? -1.195 -7.231 -6.241 1 96.86 90 PHE A N 1
ATOM 765 C CA . PHE A 1 90 ? -1.514 -8.44 -6.992 1 96.86 90 PHE A CA 1
ATOM 766 C C . PHE A 1 90 ? -2.54 -9.285 -6.246 1 96.86 90 PHE A C 1
ATOM 768 O O . PHE A 1 90 ? -3.533 -9.723 -6.83 1 96.86 90 PHE A O 1
ATOM 775 N N . LEU A 1 91 ? -2.359 -9.467 -4.989 1 94.82 91 LEU A N 1
ATOM 776 C CA . LEU A 1 91 ? -3.241 -10.293 -4.171 1 94.82 91 LEU A CA 1
ATOM 777 C C . LEU A 1 91 ? -4.614 -9.644 -4.027 1 94.82 91 LEU A C 1
ATOM 779 O O . LEU A 1 91 ? -5.633 -10.338 -3.995 1 94.82 91 LEU A O 1
ATOM 783 N N . SER A 1 92 ? -4.623 -8.324 -3.992 1 94.05 92 SER A N 1
ATOM 784 C CA . SER A 1 92 ? -5.866 -7.604 -3.735 1 94.05 92 SER A CA 1
ATOM 785 C C . SER A 1 92 ? -6.795 -7.654 -4.944 1 94.05 92 SER A C 1
ATOM 787 O O . SER A 1 92 ? -8.013 -7.527 -4.803 1 94.05 92 SER A O 1
ATOM 789 N N . ILE A 1 93 ? -6.305 -7.85 -6.137 1 95.34 93 ILE A N 1
ATOM 790 C CA . ILE A 1 93 ? -7.133 -7.766 -7.336 1 95.34 93 ILE A CA 1
ATOM 791 C C . ILE A 1 93 ? -7.505 -9.17 -7.807 1 95.34 93 ILE A C 1
ATOM 793 O O . ILE A 1 93 ? -8.197 -9.33 -8.814 1 95.34 93 ILE A O 1
ATOM 797 N N . LEU A 1 94 ? -7.057 -10.12 -7.147 1 95.39 94 LEU A N 1
ATOM 798 C CA . LEU A 1 94 ? -7.407 -11.496 -7.483 1 95.39 94 LEU A CA 1
ATOM 799 C C . LEU A 1 94 ? -8.852 -11.798 -7.101 1 95.39 94 LEU A C 1
ATOM 801 O O . LEU A 1 94 ? -9.356 -11.28 -6.102 1 95.39 94 LEU A O 1
ATOM 805 N N . PRO A 1 95 ? -9.473 -12.626 -7.853 1 93.84 95 PRO A N 1
ATOM 806 C CA . PRO A 1 95 ? -10.79 -13.113 -7.436 1 93.84 95 PRO A CA 1
ATOM 807 C C . PRO A 1 95 ? -10.772 -13.746 -6.047 1 93.84 95 PRO A C 1
ATOM 809 O O . PRO A 1 95 ? -9.76 -14.321 -5.64 1 93.84 95 PRO A O 1
ATOM 812 N N . PRO A 1 96 ? -11.797 -13.773 -5.348 1 94.33 96 PRO A N 1
ATOM 813 C CA . PRO A 1 96 ? -11.845 -14.138 -3.93 1 94.33 96 PRO A CA 1
ATOM 814 C C . PRO A 1 96 ? -11.336 -15.554 -3.668 1 94.33 96 PRO A C 1
ATOM 816 O O . PRO A 1 96 ? -10.56 -15.772 -2.734 1 94.33 96 PRO A O 1
ATOM 819 N N . ASP A 1 97 ? -11.795 -16.542 -4.475 1 92.48 97 ASP A N 1
ATOM 820 C CA . ASP A 1 97 ? -11.376 -17.921 -4.243 1 92.48 97 ASP A CA 1
ATOM 821 C C . ASP A 1 97 ? -9.869 -18.077 -4.436 1 92.48 97 ASP A C 1
ATOM 823 O O . ASP A 1 97 ? -9.2 -18.735 -3.637 1 92.48 97 ASP A O 1
ATOM 827 N N . MET A 1 98 ? -9.326 -17.488 -5.501 1 93.69 98 MET A N 1
ATOM 828 C CA . MET A 1 98 ? -7.89 -17.512 -5.763 1 93.69 98 MET A CA 1
ATOM 829 C C . MET A 1 98 ? -7.125 -16.771 -4.671 1 93.69 98 MET A C 1
ATOM 831 O O . MET A 1 98 ? -6.107 -17.26 -4.179 1 93.69 98 MET A O 1
ATOM 835 N N . GLN A 1 99 ? -7.62 -15.678 -4.306 1 94.39 99 GLN A N 1
ATOM 836 C CA . GLN A 1 99 ? -6.979 -14.814 -3.32 1 94.39 99 GLN A CA 1
ATOM 837 C C . GLN A 1 99 ? -6.815 -15.533 -1.983 1 94.39 99 GLN A C 1
ATOM 839 O O . GLN A 1 99 ? -5.735 -15.513 -1.39 1 94.39 99 GLN A O 1
ATOM 844 N N . SER A 1 100 ? -7.895 -16.096 -1.468 1 94.29 100 SER A N 1
ATOM 845 C CA . SER A 1 100 ? -7.856 -16.82 -0.202 1 94.29 100 SER A CA 1
ATOM 846 C C . SER A 1 100 ? -6.817 -17.935 -0.234 1 94.29 100 SER A C 1
ATOM 848 O O . SER A 1 100 ? -6.037 -18.091 0.708 1 94.29 100 SER A O 1
ATOM 850 N N . TRP A 1 101 ? -6.792 -18.721 -1.275 1 93.35 101 TRP A N 1
ATOM 851 C CA . TRP A 1 101 ? -5.854 -19.828 -1.431 1 93.35 101 TRP A CA 1
ATOM 852 C C . TRP A 1 101 ? -4.415 -19.325 -1.439 1 93.35 101 TRP A C 1
ATOM 854 O O . TRP A 1 101 ? -3.557 -19.867 -0.738 1 93.35 101 TRP A O 1
ATOM 864 N N . VAL A 1 102 ? -4.155 -18.35 -2.264 1 94.37 102 VAL A N 1
ATOM 865 C CA . VAL A 1 102 ? -2.799 -17.833 -2.407 1 94.37 102 VAL A CA 1
ATOM 866 C C . VAL A 1 102 ? -2.329 -17.238 -1.081 1 94.37 102 VAL A C 1
ATOM 868 O O . VAL A 1 102 ? -1.18 -17.434 -0.678 1 94.37 102 VAL A O 1
ATOM 871 N N . ARG A 1 103 ? -3.174 -16.542 -0.388 1 91.33 103 ARG A N 1
ATOM 872 C CA . ARG A 1 103 ? -2.829 -15.951 0.901 1 91.33 103 ARG A CA 1
ATOM 873 C C . ARG A 1 103 ? -2.478 -17.029 1.921 1 91.33 103 ARG A C 1
ATOM 875 O O . ARG A 1 103 ? -1.602 -16.831 2.765 1 91.33 103 ARG A O 1
ATOM 882 N N . GLU A 1 104 ? -3.155 -18.126 1.823 1 90.86 104 GLU A N 1
ATOM 883 C CA . GLU A 1 104 ? -2.88 -19.238 2.728 1 90.86 104 GLU A CA 1
ATOM 884 C C . GLU A 1 104 ? -1.491 -19.82 2.481 1 90.86 104 GLU A C 1
ATOM 886 O O . GLU A 1 104 ? -0.865 -20.355 3.398 1 90.86 104 GLU A O 1
ATOM 891 N N . CYS A 1 105 ? -1.014 -19.698 1.263 1 88.91 105 CYS A N 1
ATOM 892 C CA . CYS A 1 105 ? 0.304 -20.205 0.898 1 88.91 105 CYS A CA 1
ATOM 893 C C . CYS A 1 105 ? 1.394 -19.205 1.264 1 88.91 105 CYS A C 1
ATOM 895 O O . CYS A 1 105 ? 2.583 -19.506 1.145 1 88.91 105 CYS A O 1
ATOM 897 N N . ARG A 1 106 ? 1.09 -17.98 1.628 1 87.96 106 ARG A N 1
ATOM 898 C CA . ARG A 1 106 ? 1.964 -16.943 2.167 1 87.96 106 ARG A CA 1
ATOM 899 C C . ARG A 1 106 ? 3.16 -16.705 1.252 1 87.96 106 ARG A C 1
ATOM 901 O O . ARG A 1 106 ? 4.31 -16.806 1.685 1 87.96 106 ARG A O 1
ATOM 908 N N . PRO A 1 107 ? 2.893 -16.233 0.039 1 91.23 107 PRO A N 1
ATOM 909 C CA . PRO A 1 107 ? 4.01 -15.932 -0.859 1 91.23 107 PRO A CA 1
ATOM 910 C C . PRO A 1 107 ? 4.86 -14.761 -0.371 1 91.23 107 PRO A C 1
ATOM 912 O O . PRO A 1 107 ? 4.335 -13.819 0.228 1 91.23 107 PRO A O 1
ATOM 915 N N . GLU A 1 108 ? 6.127 -14.858 -0.663 1 87.18 108 GLU A N 1
ATOM 916 C CA . GLU A 1 108 ? 7.04 -13.81 -0.217 1 87.18 108 GLU A CA 1
ATOM 917 C C . GLU A 1 108 ? 7.387 -12.858 -1.358 1 87.18 108 GLU A C 1
ATOM 919 O O . GLU A 1 108 ? 8.1 -11.873 -1.157 1 87.18 108 GLU A O 1
ATOM 924 N N . ALA A 1 109 ? 6.934 -13.124 -2.526 1 91.56 109 ALA A N 1
ATOM 925 C CA . ALA A 1 109 ? 7.175 -12.302 -3.71 1 91.56 109 ALA A CA 1
ATOM 926 C C . ALA A 1 109 ? 6.05 -12.464 -4.728 1 91.56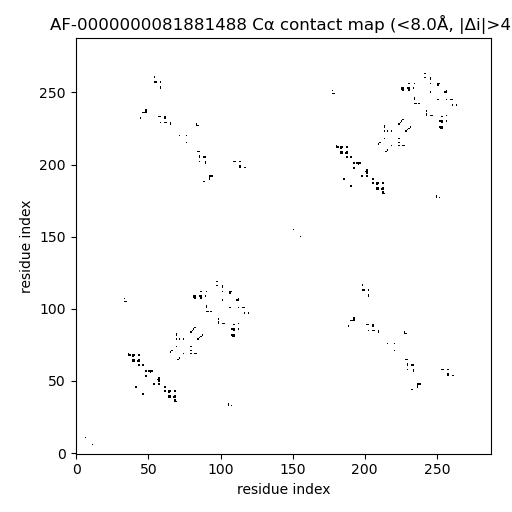 109 ALA A C 1
ATOM 928 O O . ALA A 1 109 ? 5.323 -13.459 -4.706 1 91.56 109 ALA A O 1
ATOM 929 N N . CYS A 1 110 ? 5.973 -11.52 -5.599 1 95.15 110 CYS A N 1
ATOM 930 C CA . CYS A 1 110 ? 4.894 -11.549 -6.581 1 95.15 110 CYS A CA 1
ATOM 931 C C . CYS A 1 110 ? 5.067 -12.715 -7.547 1 95.15 110 CYS A C 1
ATOM 933 O O . CYS A 1 110 ? 4.084 -13.322 -7.976 1 95.15 110 CYS A O 1
ATOM 935 N N . GLY A 1 111 ? 6.35 -13.016 -7.85 1 95.13 111 GLY A N 1
ATOM 936 C CA . GLY A 1 111 ? 6.61 -14.151 -8.722 1 95.13 111 GLY A CA 1
ATOM 937 C C . GLY A 1 111 ? 6.09 -15.463 -8.165 1 95.13 111 GLY A C 1
ATOM 938 O O . GLY A 1 111 ? 5.548 -16.286 -8.905 1 95.13 111 GLY A O 1
ATOM 939 N N . GLN A 1 112 ? 6.254 -15.647 -6.894 1 94.34 112 GLN A N 1
ATOM 940 C CA . GLN A 1 112 ? 5.735 -16.837 -6.228 1 94.34 112 GLN A CA 1
ATOM 941 C C . GLN A 1 112 ? 4.21 -16.862 -6.255 1 94.34 112 GLN A C 1
ATOM 943 O O . GLN A 1 112 ? 3.605 -17.907 -6.502 1 94.34 112 GLN A O 1
ATOM 948 N N . ALA A 1 113 ? 3.632 -15.695 -6.047 1 96.26 113 ALA A N 1
ATOM 949 C CA . ALA A 1 113 ? 2.176 -15.59 -6.1 1 96.26 113 ALA A CA 1
ATOM 950 C C . ALA A 1 113 ? 1.649 -15.955 -7.485 1 96.26 113 ALA A C 1
ATOM 952 O O . ALA A 1 113 ? 0.651 -16.669 -7.607 1 96.26 113 ALA A O 1
ATOM 953 N N . VAL A 1 114 ? 2.347 -15.502 -8.469 1 96.92 114 VAL A N 1
ATOM 954 C CA . VAL A 1 114 ? 1.967 -15.788 -9.848 1 96.92 114 VAL A CA 1
ATOM 955 C C . VAL A 1 114 ? 1.977 -17.296 -10.085 1 96.92 114 VAL A C 1
ATOM 957 O O . VAL A 1 114 ? 1.031 -17.848 -10.651 1 96.92 114 VAL A O 1
ATOM 960 N N . SER A 1 115 ? 3.039 -17.897 -9.615 1 96.95 115 SER A N 1
ATOM 961 C CA . SER A 1 115 ? 3.169 -19.341 -9.784 1 96.95 115 SER A CA 1
ATOM 962 C C . SER A 1 115 ? 2.044 -20.084 -9.071 1 96.95 115 SER A C 1
ATOM 964 O O . SER A 1 115 ? 1.526 -21.078 -9.586 1 96.95 115 SER A O 1
ATOM 966 N N . LEU A 1 116 ? 1.695 -19.61 -7.928 1 95.73 116 LEU A N 1
ATOM 967 C CA . LEU A 1 116 ? 0.618 -20.223 -7.157 1 95.73 116 LEU A CA 1
ATOM 968 C C . LEU A 1 116 ? -0.717 -20.08 -7.88 1 95.73 116 LEU A C 1
ATOM 970 O O . LEU A 1 116 ? -1.512 -21.022 -7.916 1 95.73 116 LEU A O 1
ATOM 974 N N . VAL A 1 117 ? -0.954 -18.908 -8.429 1 96.21 117 VAL A N 1
ATOM 975 C CA . VAL A 1 117 ? -2.186 -18.662 -9.172 1 96.21 117 VAL A CA 1
ATOM 976 C C . VAL A 1 117 ? -2.245 -19.58 -10.392 1 96.21 1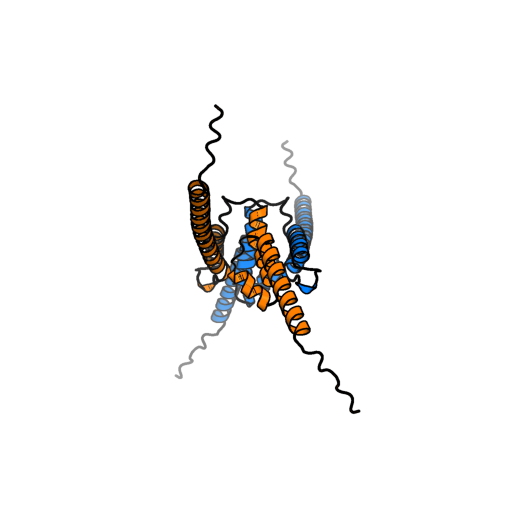17 VAL A C 1
ATOM 978 O O . VAL A 1 117 ? -3.293 -20.157 -10.691 1 96.21 117 VAL A O 1
ATOM 981 N N . GLU A 1 118 ? -1.166 -19.681 -11.106 1 95.9 118 GLU A N 1
ATOM 982 C CA . GLU A 1 118 ? -1.106 -20.556 -12.273 1 95.9 118 GLU A CA 1
ATOM 983 C C . GLU A 1 118 ? -1.39 -22.006 -11.891 1 95.9 118 GLU A C 1
ATOM 985 O O . GLU A 1 118 ? -2.088 -22.719 -12.615 1 95.9 118 GLU A O 1
ATOM 990 N N . ALA A 1 119 ? -0.843 -22.397 -10.776 1 94.12 119 ALA A N 1
ATOM 991 C CA . ALA A 1 119 ? -1.119 -23.739 -10.27 1 94.12 119 ALA A CA 1
ATOM 992 C C . ALA A 1 119 ? -2.599 -23.906 -9.935 1 94.12 119 ALA A C 1
ATOM 994 O O . ALA A 1 119 ? -3.188 -24.955 -10.205 1 94.12 119 ALA A O 1
ATOM 995 N N . PHE A 1 120 ? -3.132 -22.94 -9.338 1 92.75 120 PHE A N 1
ATOM 996 C CA . PHE A 1 120 ? -4.549 -22.941 -8.995 1 92.75 120 PHE A CA 1
ATOM 997 C C . PHE A 1 120 ? -5.408 -23.1 -10.244 1 92.75 120 PHE A C 1
ATOM 999 O O . PHE A 1 120 ? -6.355 -23.889 -10.256 1 92.75 120 PHE A O 1
ATOM 1006 N N . LEU A 1 121 ? -5.087 -22.307 -11.234 1 91.73 121 LEU A N 1
ATOM 1007 C CA . LEU A 1 121 ? -5.849 -22.316 -12.478 1 91.73 121 LEU A CA 1
ATOM 1008 C C . LEU A 1 121 ? -5.697 -23.651 -13.199 1 91.73 121 LEU A C 1
ATOM 1010 O O . LEU A 1 121 ? -6.65 -24.144 -13.807 1 91.73 121 LEU A O 1
ATOM 1014 N N . GLN A 1 122 ? -4.535 -24.246 -13.131 1 91 122 GLN A N 1
ATOM 1015 C CA . GLN A 1 122 ? -4.29 -25.543 -13.752 1 91 122 GLN A CA 1
ATOM 1016 C C . GLN A 1 122 ? -5.099 -26.642 -13.067 1 91 122 GLN A C 1
ATOM 1018 O O . GLN A 1 122 ? -5.648 -27.522 -13.732 1 91 122 GLN A O 1
ATOM 1023 N N . ARG A 1 123 ? -5.197 -26.528 -11.811 1 87.97 123 ARG A N 1
ATOM 1024 C CA . ARG A 1 123 ? -5.975 -27.504 -11.055 1 87.97 123 ARG A CA 1
ATOM 1025 C C . ARG A 1 123 ? -7.456 -27.415 -11.408 1 87.97 123 ARG A C 1
ATOM 1027 O O . ARG A 1 123 ? -8.143 -28.435 -11.489 1 87.97 123 ARG A O 1
ATOM 1034 N N . GLY A 1 124 ? -7.881 -26.174 -11.486 1 81.5 124 GLY A N 1
ATOM 1035 C CA . GLY A 1 124 ? -9.267 -25.987 -11.885 1 81.5 124 GLY A CA 1
ATOM 1036 C C . GLY A 1 124 ? -9.566 -26.522 -13.272 1 81.5 124 GLY A C 1
ATOM 1037 O O . GLY A 1 124 ? -10.597 -27.163 -13.487 1 81.5 124 GLY A O 1
ATOM 1038 N N . ARG A 1 125 ? -8.704 -26.369 -14.201 1 83.01 125 ARG A N 1
ATOM 1039 C CA . ARG A 1 125 ? -8.875 -26.847 -15.569 1 83.01 125 ARG A CA 1
ATOM 1040 C C . ARG A 1 125 ? -8.845 -28.371 -15.624 1 83.01 125 ARG A C 1
ATOM 1042 O O . ARG A 1 125 ? -9.617 -28.986 -16.364 1 83.01 125 ARG A O 1
ATOM 1049 N N . ASP A 1 126 ? -7.968 -28.87 -14.839 1 83.54 126 ASP A N 1
ATOM 1050 C CA . ASP A 1 126 ? -7.863 -30.324 -14.777 1 83.54 126 ASP A CA 1
ATOM 1051 C C . ASP A 1 126 ? -9.139 -30.943 -14.21 1 83.54 126 ASP A C 1
ATOM 1053 O O . ASP A 1 126 ? -9.588 -31.991 -14.678 1 83.54 126 ASP A O 1
ATOM 1057 N N . ALA A 1 127 ? -9.688 -30.265 -13.283 1 80.72 127 ALA A N 1
ATOM 1058 C CA . ALA A 1 127 ? -10.917 -30.749 -12.66 1 80.72 127 ALA A CA 1
ATOM 1059 C C . ALA A 1 127 ? -12.093 -30.666 -13.63 1 80.72 127 ALA A C 1
ATOM 1061 O O . ALA A 1 127 ? -12.925 -31.574 -13.686 1 80.72 127 ALA A O 1
ATOM 1062 N N . GLU A 1 128 ? -12.161 -29.6 -14.291 1 74.85 128 GLU A N 1
ATOM 1063 C CA . GLU A 1 128 ? -13.233 -29.419 -15.265 1 74.85 128 GLU A CA 1
ATOM 1064 C C . GLU A 1 128 ? -13.157 -30.468 -16.371 1 74.85 128 GLU A C 1
ATOM 1066 O O . GLU A 1 128 ? -14.184 -30.986 -16.815 1 74.85 128 GLU A O 1
ATOM 1071 N N . GLN A 1 129 ? -11.998 -30.767 -16.794 1 75.63 129 GLN A N 1
ATOM 1072 C CA . GLN A 1 129 ? -11.792 -31.747 -17.855 1 75.63 129 GLN A CA 1
ATOM 1073 C C . GLN A 1 129 ? -12.134 -33.155 -17.377 1 75.63 129 GLN A C 1
ATOM 1075 O O . GLN A 1 129 ? -12.687 -33.956 -18.135 1 75.63 129 GLN A O 1
ATOM 1080 N N . ARG A 1 130 ? -11.861 -33.403 -16.196 1 77.14 130 ARG A N 1
ATOM 1081 C CA . ARG A 1 130 ? -12.194 -34.707 -15.63 1 77.14 130 ARG A CA 1
ATOM 1082 C C . ARG A 1 130 ? -13.703 -34.872 -15.485 1 77.14 130 ARG A C 1
ATOM 1084 O O . ARG A 1 130 ? -14.233 -35.97 -15.67 1 77.14 130 ARG A O 1
ATOM 1091 N N . GLU A 1 131 ? -14.311 -33.82 -15.113 1 72.22 131 GLU A N 1
ATOM 1092 C CA . GLU A 1 131 ? -15.762 -33.874 -14.964 1 72.22 131 GLU A CA 1
ATOM 1093 C C . GLU A 1 131 ? -16.448 -34.077 -16.311 1 72.22 131 GLU A C 1
ATOM 1095 O O . GLU A 1 131 ? -17.466 -34.766 -16.398 1 72.22 131 GLU A O 1
ATOM 1100 N N . VAL A 1 132 ? -15.996 -33.482 -17.337 1 71.85 132 VAL A N 1
ATOM 1101 C CA . VAL A 1 132 ? -16.56 -33.62 -18.676 1 71.85 132 VAL A CA 1
ATOM 1102 C C . VAL A 1 132 ? -16.287 -35.024 -19.21 1 71.85 132 VAL A C 1
ATOM 1104 O O . VAL A 1 132 ? -17.104 -35.587 -19.942 1 71.85 132 VAL A O 1
ATOM 1107 N N . LYS A 1 133 ? -15.232 -35.513 -18.897 1 64.73 133 LYS A N 1
ATOM 1108 C CA . LYS A 1 133 ? -14.911 -36.858 -19.367 1 64.73 133 LYS A CA 1
ATOM 1109 C C . LYS A 1 133 ? -15.756 -37.907 -18.651 1 64.73 133 LYS A C 1
ATOM 1111 O O . LYS A 1 133 ? -16.059 -38.96 -19.217 1 64.73 133 LYS A O 1
ATOM 1116 N N . VAL A 1 134 ? -16.133 -37.65 -17.455 1 63.03 134 VAL A N 1
ATOM 1117 C CA . VAL A 1 134 ? -16.91 -38.651 -16.731 1 63.03 134 VAL A CA 1
ATOM 1118 C C . VAL A 1 134 ? -18.39 -38.506 -17.077 1 63.03 134 VAL A C 1
ATOM 1120 O O . VAL A 1 134 ? -19.211 -39.334 -16.675 1 63.03 134 VAL A O 1
ATOM 1123 N N . LYS A 1 135 ? -18.932 -37.382 -17.415 1 60.13 135 LYS A N 1
ATOM 1124 C CA . LYS A 1 135 ? -20.332 -37.37 -17.83 1 60.13 135 LYS A CA 1
ATOM 1125 C C . LYS A 1 135 ? -20.58 -38.37 -18.955 1 60.13 135 LYS A C 1
ATOM 1127 O O . LYS A 1 135 ? -19.949 -38.294 -20.011 1 60.13 135 LYS A O 1
ATOM 1132 N N . PRO A 1 136 ? -21.114 -39.572 -18.663 1 55.2 136 PRO A N 1
ATOM 1133 C CA . PRO A 1 136 ? -21.411 -40.633 -19.629 1 55.2 136 PRO A CA 1
ATOM 1134 C C . PRO A 1 136 ? -22.15 -40.118 -20.862 1 55.2 136 PRO A C 1
ATOM 1136 O O . PRO A 1 136 ? -23.01 -39.24 -20.749 1 55.2 136 PRO A O 1
ATOM 1139 N N . SER A 1 137 ? -21.553 -39.917 -21.977 1 52.86 137 SER A N 1
ATOM 1140 C CA . SER A 1 137 ? -22.335 -39.887 -23.209 1 52.86 137 SER A CA 1
ATOM 1141 C C . SER A 1 137 ? -23.51 -40.857 -23.141 1 52.86 137 SER A C 1
ATOM 1143 O O . SER A 1 137 ? -23.316 -42.074 -23.094 1 52.86 137 SER A O 1
ATOM 1145 N N . CYS A 1 138 ? -24.536 -40.647 -22.387 1 50.27 138 CYS A N 1
ATOM 1146 C CA . CYS A 1 138 ? -25.722 -41.493 -22.463 1 50.27 138 CYS A CA 1
ATOM 1147 C C . CYS A 1 138 ? -25.993 -41.923 -23.9 1 50.27 138 CYS A C 1
ATOM 1149 O O . CYS A 1 138 ? -26.045 -41.087 -24.804 1 50.27 138 CYS A O 1
ATOM 1151 N N . PRO A 1 139 ? -25.627 -43.12 -24.258 1 51.98 139 PRO A N 1
ATOM 1152 C CA . PRO A 1 139 ? -26.062 -43.66 -25.549 1 51.98 139 PRO A CA 1
ATOM 1153 C C . PRO A 1 139 ? -27.525 -43.347 -25.856 1 51.98 139 PRO A C 1
ATOM 1155 O O . PRO A 1 139 ? -28.374 -43.41 -24.963 1 51.98 139 PRO A O 1
ATOM 1158 N N . ASP A 1 140 ? -27.885 -42.277 -26.459 1 49.55 140 ASP A N 1
ATOM 1159 C CA . ASP A 1 140 ? -29.208 -42.154 -27.062 1 49.55 140 ASP A CA 1
ATOM 1160 C C . ASP A 1 140 ? -29.677 -43.49 -27.635 1 49.55 140 ASP A C 1
ATOM 1162 O O . ASP A 1 140 ? -29.046 -44.038 -28.541 1 49.55 140 ASP A O 1
ATOM 1166 N N . LEU A 1 141 ? -29.967 -44.562 -26.808 1 45.08 141 LEU A N 1
ATOM 1167 C CA . LEU A 1 141 ? -30.726 -45.71 -27.293 1 45.08 141 LEU A CA 1
ATOM 1168 C C . LEU A 1 141 ? -31.867 -45.262 -28.2 1 45.08 141 LEU A C 1
ATOM 1170 O O . LEU A 1 141 ? -32.77 -44.546 -27.762 1 45.08 141 LEU A O 1
ATOM 1174 N N . GLY A 1 142 ? -31.648 -44.906 -29.407 1 40.4 142 GLY A N 1
ATOM 1175 C CA . GLY A 1 142 ? -32.616 -44.876 -30.491 1 40.4 142 GLY A CA 1
ATOM 1176 C C . GLY A 1 142 ? -33.587 -46.041 -30.457 1 40.4 142 GLY A C 1
ATOM 1177 O O . GLY A 1 142 ? -33.215 -47.155 -30.081 1 40.4 142 GLY A O 1
ATOM 1178 N N . GLU A 1 143 ? -34.806 -45.785 -30.03 1 46 143 GLU A N 1
ATOM 1179 C CA . GLU A 1 143 ? -35.989 -46.617 -30.231 1 46 143 GLU A CA 1
ATOM 1180 C C . GLU A 1 143 ? -35.962 -47.292 -31.6 1 46 143 GLU A C 1
ATOM 1182 O O . GLU A 1 143 ? -35.943 -46.617 -32.631 1 46 143 GLU A O 1
ATOM 1187 N N . GLN A 1 144 ? -35.146 -48.281 -31.843 1 28.69 144 GLN A N 1
ATOM 1188 C CA . GLN A 1 144 ? -35.705 -49.215 -32.814 1 28.69 144 GLN A CA 1
ATOM 1189 C C . GLN A 1 144 ? -36.878 -49.99 -32.22 1 28.69 144 GLN A C 1
ATOM 1191 O O . GLN A 1 144 ? -36.801 -50.471 -31.088 1 28.69 144 GLN A O 1
ATOM 1196 N N . MET B 1 1 ? 32.412 58.675 -1.027 1 37.58 1 MET B N 1
ATOM 1197 C CA . MET B 1 1 ? 30.961 58.801 -1.136 1 37.58 1 MET B CA 1
ATOM 1198 C C . MET B 1 1 ? 30.317 57.45 -1.429 1 37.58 1 MET B C 1
ATOM 1200 O O . MET B 1 1 ? 30.563 56.856 -2.481 1 37.58 1 MET B O 1
ATOM 1204 N N . ASN B 1 2 ? 30.189 56.534 -0.373 1 41.72 2 ASN B N 1
ATOM 1205 C CA . ASN B 1 2 ? 29.63 55.199 -0.184 1 41.72 2 ASN B CA 1
ATOM 1206 C C . ASN B 1 2 ? 28.2 55.111 -0.709 1 41.72 2 ASN B C 1
ATOM 1208 O O . ASN B 1 2 ? 27.333 55.881 -0.293 1 41.72 2 ASN B O 1
ATOM 1212 N N . PHE B 1 3 ? 27.923 54.889 -2.099 1 44.73 3 PHE B N 1
ATOM 1213 C CA . PHE B 1 3 ? 26.748 54.665 -2.933 1 44.73 3 PHE B CA 1
ATOM 1214 C C . PHE B 1 3 ? 25.813 53.648 -2.289 1 44.73 3 PHE B C 1
ATOM 1216 O O . PHE B 1 3 ? 26.027 52.439 -2.406 1 44.73 3 PHE B O 1
ATOM 1223 N N . LEU B 1 4 ? 25.438 53.767 -1.03 1 52.2 4 LEU B N 1
ATOM 1224 C CA . LEU B 1 4 ? 24.325 52.975 -0.517 1 52.2 4 LEU B CA 1
ATOM 1225 C C . LEU B 1 4 ? 23.086 53.152 -1.388 1 52.2 4 LEU B C 1
ATOM 1227 O O . LEU B 1 4 ? 22.382 54.159 -1.278 1 52.2 4 LEU B O 1
ATOM 1231 N N . ARG B 1 5 ? 23.084 53.003 -2.701 1 46.62 5 ARG B N 1
ATOM 1232 C CA . ARG B 1 5 ? 21.907 52.978 -3.563 1 46.62 5 ARG B CA 1
ATOM 1233 C C . ARG B 1 5 ? 20.792 52.143 -2.943 1 46.62 5 ARG B C 1
ATOM 1235 O O . ARG B 1 5 ? 20.922 50.924 -2.809 1 46.62 5 ARG B O 1
ATOM 1242 N N . GLY B 1 6 ? 20.087 52.626 -2.044 1 52.52 6 GLY B N 1
ATOM 1243 C CA . GLY B 1 6 ? 18.862 52.047 -1.516 1 52.52 6 GLY B CA 1
ATOM 1244 C C . GLY B 1 6 ? 17.958 51.477 -2.593 1 52.52 6 GLY B C 1
ATOM 1245 O O . GLY B 1 6 ? 17.784 52.087 -3.65 1 52.52 6 GLY B O 1
ATOM 1246 N N . ARG B 1 7 ? 17.933 50.19 -2.635 1 61.14 7 ARG B N 1
ATOM 1247 C CA . ARG B 1 7 ? 16.975 49.591 -3.559 1 61.14 7 ARG B CA 1
ATOM 1248 C C . ARG B 1 7 ? 15.628 50.302 -3.488 1 61.14 7 ARG B C 1
ATOM 1250 O O . ARG B 1 7 ? 15.11 50.555 -2.397 1 61.14 7 ARG B O 1
ATOM 1257 N N . THR B 1 8 ? 15.147 51.016 -4.506 1 62.68 8 THR B N 1
ATOM 1258 C CA . THR B 1 8 ? 13.853 51.681 -4.604 1 62.68 8 THR B CA 1
ATOM 1259 C C . THR B 1 8 ? 12.722 50.716 -4.259 1 62.68 8 THR B C 1
ATOM 1261 O O . THR B 1 8 ? 12.848 49.506 -4.458 1 62.68 8 THR B O 1
ATOM 1264 N N . PRO B 1 9 ? 11.713 51.199 -3.549 1 67.71 9 PRO B N 1
ATOM 1265 C CA . PRO B 1 9 ? 10.511 50.411 -3.264 1 67.71 9 PRO B CA 1
ATOM 1266 C C . PRO B 1 9 ? 10.029 49.612 -4.473 1 67.71 9 PRO B C 1
ATOM 1268 O O . PRO B 1 9 ? 9.453 48.533 -4.315 1 67.71 9 PRO B O 1
ATOM 1271 N N . ARG B 1 10 ? 10.295 50.169 -5.531 1 66.76 10 ARG B N 1
ATOM 1272 C CA . ARG B 1 10 ? 9.893 49.517 -6.773 1 66.76 10 ARG B CA 1
ATOM 1273 C C . ARG B 1 10 ? 10.716 48.257 -7.021 1 66.76 10 ARG B C 1
ATOM 1275 O O . ARG B 1 10 ? 10.179 47.234 -7.451 1 66.76 10 ARG B O 1
ATOM 1282 N N . GLU B 1 11 ? 12.016 48.405 -6.781 1 65.13 11 GLU B N 1
ATOM 1283 C CA . GLU B 1 11 ? 12.882 47.25 -7.001 1 65.13 11 GLU B CA 1
ATOM 1284 C C . GLU B 1 11 ? 12.566 46.128 -6.017 1 65.13 11 GLU B C 1
ATOM 1286 O O . GLU B 1 11 ? 12.606 44.949 -6.378 1 65.13 11 GLU B O 1
ATOM 1291 N N . ALA B 1 12 ? 12.186 46.457 -4.791 1 69.07 12 ALA B N 1
ATOM 1292 C CA . ALA B 1 12 ? 11.763 45.491 -3.781 1 69.07 12 ALA B CA 1
ATOM 1293 C C . ALA B 1 12 ? 10.441 44.834 -4.169 1 69.07 12 ALA B C 1
ATOM 1295 O O . ALA B 1 12 ? 10.267 43.625 -3.997 1 69.07 12 ALA B O 1
ATOM 1296 N N . GLU B 1 13 ? 9.531 45.702 -4.775 1 67.14 13 GLU B N 1
ATOM 1297 C CA . GLU B 1 13 ? 8.233 45.198 -5.214 1 67.14 13 GLU B CA 1
ATOM 1298 C C . GLU B 1 13 ? 8.379 44.273 -6.419 1 67.14 13 GLU B C 1
ATOM 1300 O O . GLU B 1 13 ? 7.672 43.269 -6.527 1 67.14 13 GLU B O 1
ATOM 1305 N N . GLU B 1 14 ? 9.34 44.6 -7.3 1 67.7 14 GLU B N 1
ATOM 1306 C CA . GLU B 1 14 ? 9.571 43.779 -8.485 1 67.7 14 GLU B CA 1
ATOM 1307 C C . GLU B 1 14 ? 10.153 42.419 -8.109 1 67.7 14 GLU B C 1
ATOM 1309 O O . GLU B 1 14 ? 9.781 41.397 -8.69 1 67.7 14 GLU B O 1
ATOM 1314 N N . THR B 1 15 ? 10.971 42.443 -7.048 1 71.58 15 THR B N 1
ATOM 1315 C CA . THR B 1 15 ? 11.565 41.189 -6.6 1 71.58 15 THR B CA 1
ATOM 1316 C C . THR B 1 15 ? 10.526 40.317 -5.9 1 71.58 15 THR B C 1
ATOM 1318 O O . THR B 1 15 ? 10.521 39.096 -6.064 1 71.58 15 THR B O 1
ATOM 1321 N N . PHE B 1 16 ? 9.582 41.065 -5.233 1 67.79 16 PHE B N 1
ATOM 1322 C CA . PHE B 1 16 ? 8.514 40.342 -4.551 1 67.79 16 PHE B CA 1
ATOM 1323 C C . PHE B 1 16 ? 7.55 39.726 -5.558 1 67.79 16 PHE B C 1
ATOM 1325 O O . PHE B 1 16 ? 7.153 38.567 -5.416 1 67.79 16 PHE B O 1
ATOM 1332 N N . GLU B 1 17 ? 7.252 40.538 -6.569 1 68.54 17 GLU B N 1
ATOM 1333 C CA . GLU B 1 17 ? 6.346 40.055 -7.607 1 68.54 17 GLU B CA 1
ATOM 1334 C C . GLU B 1 17 ? 6.96 38.888 -8.376 1 68.54 17 GLU B C 1
ATOM 1336 O O . GLU B 1 17 ? 6.268 37.923 -8.706 1 68.54 17 GLU B O 1
ATOM 1341 N N . THR B 1 18 ? 8.217 39.018 -8.62 1 73.81 18 THR B N 1
ATOM 1342 C CA . THR B 1 18 ? 8.902 37.952 -9.342 1 73.81 18 THR B CA 1
ATOM 1343 C C . THR B 1 18 ? 8.941 36.673 -8.51 1 73.81 18 THR B C 1
ATOM 1345 O O . THR B 1 18 ? 8.735 35.577 -9.037 1 73.81 18 THR B O 1
ATOM 1348 N N . ARG B 1 19 ? 9.075 36.91 -7.168 1 71.83 19 ARG B N 1
ATOM 1349 C CA . ARG B 1 19 ? 9.086 35.752 -6.28 1 71.83 19 ARG B CA 1
ATOM 1350 C C . ARG B 1 19 ? 7.701 35.12 -6.188 1 71.83 19 ARG B C 1
ATOM 1352 O O . ARG B 1 19 ? 7.573 33.894 -6.15 1 71.83 19 ARG B O 1
ATOM 1359 N N . GLU B 1 20 ? 6.742 36.009 -6.256 1 71.78 20 GLU B N 1
ATOM 1360 C CA . GLU B 1 20 ? 5.364 35.527 -6.211 1 71.78 20 GLU B CA 1
ATOM 1361 C C . GLU B 1 20 ? 5.001 34.771 -7.485 1 71.78 20 GLU B C 1
ATOM 1363 O O . GLU B 1 20 ? 4.366 33.717 -7.428 1 71.78 20 GLU B O 1
ATOM 1368 N N . THR B 1 21 ? 5.46 35.364 -8.615 1 75.93 21 THR B N 1
ATOM 1369 C CA . THR B 1 21 ? 5.194 34.716 -9.894 1 75.93 21 THR B CA 1
ATOM 1370 C C . THR B 1 21 ? 5.947 33.393 -9.997 1 75.93 21 THR B C 1
ATOM 1372 O O . THR B 1 21 ? 5.397 32.396 -10.471 1 75.93 21 THR B O 1
ATOM 1375 N N . TYR B 1 22 ? 7.207 33.464 -9.553 1 75.97 22 TYR B N 1
ATOM 1376 C CA . TYR B 1 22 ? 7.992 32.234 -9.525 1 75.97 22 TYR B CA 1
ATOM 1377 C C . TYR B 1 22 ? 7.361 31.206 -8.594 1 75.97 22 TYR B C 1
ATOM 1379 O O . TYR B 1 22 ? 7.29 30.02 -8.926 1 75.97 22 TYR B O 1
ATOM 1387 N N . GLY B 1 23 ? 6.86 31.694 -7.499 1 72.69 23 GLY B N 1
ATOM 1388 C CA . GLY B 1 23 ? 6.195 30.821 -6.545 1 72.69 23 GLY B CA 1
ATOM 1389 C C . GLY B 1 23 ? 4.933 30.185 -7.097 1 72.69 23 GLY B C 1
ATOM 1390 O O . GLY B 1 23 ? 4.692 28.993 -6.891 1 72.69 23 GLY B O 1
ATOM 1391 N N . LYS B 1 24 ? 4.206 31.013 -7.779 1 76.76 24 LYS B N 1
ATOM 1392 C CA . LYS B 1 24 ? 2.958 30.537 -8.368 1 76.76 24 LYS B CA 1
ATOM 1393 C C . LYS B 1 24 ? 3.225 29.521 -9.475 1 76.76 24 LYS B C 1
ATOM 1395 O O . LYS B 1 24 ? 2.534 28.505 -9.572 1 76.76 24 LYS B O 1
ATOM 1400 N N . MET B 1 25 ? 4.205 29.817 -10.297 1 75.03 25 MET B N 1
ATOM 1401 C CA . MET B 1 25 ? 4.557 28.9 -11.378 1 75.03 25 MET B CA 1
ATOM 1402 C C . MET B 1 25 ? 5.09 27.584 -10.822 1 75.03 25 MET B C 1
ATOM 1404 O O . MET B 1 25 ? 4.713 26.509 -11.293 1 75.03 25 MET B O 1
ATOM 1408 N N . LYS B 1 26 ? 5.906 27.826 -9.824 1 75.83 26 LYS B N 1
ATOM 1409 C CA . LYS B 1 26 ? 6.446 26.642 -9.162 1 75.83 26 LYS B CA 1
ATOM 1410 C C . LYS B 1 26 ? 5.334 25.812 -8.526 1 75.83 26 LYS B C 1
ATOM 1412 O O . LYS B 1 26 ? 5.313 24.587 -8.659 1 75.83 26 LYS B O 1
ATOM 1417 N N . ALA B 1 27 ? 4.427 26.434 -7.937 1 73.4 27 ALA B N 1
ATOM 1418 C CA . ALA B 1 27 ? 3.293 25.757 -7.312 1 73.4 27 ALA B CA 1
ATOM 1419 C C . ALA B 1 27 ? 2.425 25.062 -8.357 1 73.4 27 ALA B C 1
ATOM 1421 O O . ALA B 1 27 ? 1.96 23.94 -8.141 1 73.4 27 ALA B O 1
ATOM 1422 N N . ALA B 1 28 ? 2.202 25.624 -9.476 1 76.25 28 ALA B N 1
ATOM 1423 C CA . ALA B 1 28 ? 1.407 25.045 -10.555 1 76.25 28 ALA B CA 1
ATOM 1424 C C . ALA B 1 28 ? 2.074 23.791 -11.115 1 76.25 28 ALA B C 1
ATOM 1426 O O . ALA B 1 28 ? 1.411 22.776 -11.341 1 76.25 28 ALA B O 1
ATOM 1427 N N . ILE B 1 29 ? 3.34 23.919 -11.284 1 74.47 29 ILE B N 1
ATOM 1428 C CA . ILE B 1 29 ? 4.12 22.8 -11.801 1 74.47 29 ILE B CA 1
ATOM 1429 C C . ILE B 1 29 ? 4.081 21.641 -10.807 1 74.47 29 ILE B C 1
ATOM 1431 O O . ILE B 1 29 ? 3.819 20.498 -11.187 1 74.47 29 ILE B O 1
ATOM 1435 N N . LEU B 1 30 ? 4.303 21.95 -9.607 1 74.37 30 LEU B N 1
ATOM 1436 C CA . LEU B 1 30 ? 4.288 20.943 -8.55 1 74.37 30 LEU B CA 1
ATOM 1437 C C . LEU B 1 30 ? 2.908 20.307 -8.426 1 74.37 30 LEU B C 1
ATOM 1439 O O . LEU B 1 30 ? 2.794 19.097 -8.216 1 74.37 30 LEU B O 1
ATOM 1443 N N . ARG B 1 31 ? 1.917 21.125 -8.677 1 75.26 31 ARG B N 1
ATOM 1444 C CA . ARG B 1 31 ? 0.55 20.617 -8.656 1 75.26 31 ARG B CA 1
ATOM 1445 C C . ARG B 1 31 ? 0.294 19.685 -9.836 1 75.26 31 ARG B C 1
ATOM 1447 O O . ARG B 1 31 ? -0.392 18.671 -9.696 1 75.26 31 ARG B O 1
ATOM 1454 N N . GLY B 1 32 ? 0.886 20.038 -10.872 1 77.2 32 GLY B N 1
ATOM 1455 C CA . GLY B 1 32 ? 0.789 19.173 -12.037 1 77.2 32 GLY B CA 1
ATOM 1456 C C . GLY B 1 32 ? 1.458 17.826 -11.838 1 77.2 32 GLY B C 1
ATOM 1457 O O . GLY B 1 32 ? 0.881 16.787 -12.164 1 77.2 32 GLY B O 1
ATOM 1458 N N . GLU B 1 33 ? 2.556 17.955 -11.227 1 82.83 33 GLU B N 1
ATOM 1459 C CA . GLU B 1 33 ? 3.289 16.725 -10.943 1 82.83 33 GLU B CA 1
ATOM 1460 C C . GLU B 1 33 ? 2.542 15.856 -9.935 1 82.83 33 GLU B C 1
ATOM 1462 O O . GLU B 1 33 ? 2.493 14.633 -10.078 1 82.83 33 GLU B O 1
ATOM 1467 N N . ALA B 1 34 ? 2.051 16.525 -9.047 1 82.39 34 ALA B N 1
ATOM 1468 C CA . ALA B 1 34 ? 1.297 15.81 -8.02 1 82.39 34 ALA B CA 1
ATOM 1469 C C . ALA B 1 34 ? 0.051 15.156 -8.611 1 82.39 34 ALA B C 1
ATOM 1471 O O . ALA B 1 34 ? -0.295 14.028 -8.251 1 82.39 34 ALA B O 1
ATOM 1472 N N . SER B 1 35 ? -0.574 15.914 -9.5 1 85.61 35 SER B N 1
ATOM 1473 C CA . SER B 1 35 ? -1.755 15.373 -10.165 1 85.61 35 SER B CA 1
ATOM 1474 C C . SER B 1 35 ? -1.401 14.16 -11.018 1 85.61 35 SER B C 1
ATOM 1476 O O . SER B 1 35 ? -2.127 13.163 -11.021 1 85.61 35 SER B O 1
ATOM 1478 N N . CYS B 1 36 ? -0.357 14.296 -11.677 1 86.33 36 CYS B N 1
ATOM 1479 C CA . CYS B 1 36 ? 0.108 13.182 -12.495 1 86.33 36 CYS B CA 1
ATOM 1480 C C . CYS B 1 36 ? 0.441 11.971 -11.631 1 86.33 36 CYS B C 1
ATOM 1482 O O . CYS B 1 36 ? 0.058 10.847 -11.958 1 86.33 36 CYS B O 1
ATOM 1484 N N . ARG B 1 37 ? 1.086 12.147 -10.603 1 87.57 37 ARG B N 1
ATOM 1485 C CA . ARG B 1 37 ? 1.439 11.066 -9.688 1 87.57 37 ARG B CA 1
ATOM 1486 C C . ARG B 1 37 ? 0.191 10.381 -9.143 1 87.57 37 ARG B C 1
ATOM 1488 O O . ARG B 1 37 ? 0.142 9.153 -9.047 1 87.57 37 ARG B O 1
ATOM 1495 N N . GLU B 1 38 ? -0.775 11.223 -8.836 1 87.84 38 GLU B N 1
ATOM 1496 C CA . GLU B 1 38 ? -2.025 10.687 -8.305 1 87.84 38 GLU B CA 1
ATOM 1497 C C . GLU B 1 38 ? -2.744 9.832 -9.344 1 87.84 38 GLU B C 1
ATOM 1499 O O . GLU B 1 38 ? -3.333 8.802 -9.009 1 87.84 38 GLU B O 1
ATOM 1504 N N . TRP B 1 39 ? -2.716 10.349 -10.563 1 88.97 39 TRP B N 1
ATOM 1505 C CA . TRP B 1 39 ? -3.308 9.56 -11.638 1 88.97 39 TRP B CA 1
ATOM 1506 C C . TRP B 1 39 ? -2.608 8.212 -11.773 1 88.97 39 TRP B C 1
ATOM 1508 O O . TRP B 1 39 ? -3.263 7.171 -11.862 1 88.97 39 TRP B O 1
ATOM 1518 N N . GLN B 1 40 ? -1.345 8.19 -11.763 1 92.86 40 GLN B N 1
ATOM 1519 C CA . GLN B 1 40 ? -0.559 6.965 -11.877 1 92.86 40 GLN B CA 1
ATOM 1520 C C . GLN B 1 40 ? -0.815 6.035 -10.694 1 92.86 40 GLN B C 1
ATOM 1522 O O . GLN B 1 40 ? -0.938 4.821 -10.868 1 92.86 40 GLN B O 1
ATOM 1527 N N . ARG B 1 41 ? -0.957 6.621 -9.562 1 91.66 41 ARG B N 1
ATOM 1528 C CA . ARG B 1 41 ? -1.27 5.854 -8.36 1 91.66 41 ARG B CA 1
ATOM 1529 C C . ARG B 1 41 ? -2.624 5.165 -8.488 1 91.66 41 ARG B C 1
ATOM 1531 O O . ARG B 1 41 ? -2.753 3.978 -8.182 1 91.66 41 ARG B O 1
ATOM 1538 N N . GLN B 1 42 ? -3.571 5.873 -8.928 1 90.31 42 GLN B N 1
ATOM 1539 C CA . GLN B 1 42 ? -4.914 5.328 -9.094 1 90.31 42 GLN B CA 1
ATOM 1540 C C . GLN B 1 42 ? -4.929 4.205 -10.126 1 90.31 42 GLN B C 1
ATOM 1542 O O . GLN B 1 42 ? -5.628 3.204 -9.952 1 90.31 42 GLN B O 1
ATOM 1547 N N . ARG B 1 43 ? -4.17 4.431 -11.159 1 91.73 43 ARG B N 1
ATOM 1548 C CA . ARG B 1 43 ? -4.084 3.4 -12.188 1 91.73 43 ARG B CA 1
ATOM 1549 C C . ARG B 1 43 ? -3.507 2.107 -11.621 1 91.73 43 ARG B C 1
ATOM 1551 O O . ARG B 1 43 ? -3.977 1.016 -11.948 1 91.73 43 ARG B O 1
ATOM 1558 N N . PHE B 1 44 ? -2.476 2.222 -10.808 1 94.28 44 PHE B N 1
ATOM 1559 C CA . PHE B 1 44 ? -1.84 1.074 -10.175 1 94.28 44 PHE B CA 1
ATOM 1560 C C . PHE B 1 44 ? -2.786 0.41 -9.181 1 94.28 44 PHE B C 1
ATOM 1562 O O . PHE B 1 44 ? -2.964 -0.809 -9.205 1 94.28 44 PHE B O 1
ATOM 1569 N N . ARG B 1 45 ? -3.421 1.23 -8.407 1 92.88 45 ARG B N 1
ATOM 1570 C CA . ARG B 1 45 ? -4.226 0.706 -7.308 1 92.88 45 ARG B CA 1
ATOM 1571 C C . ARG B 1 45 ? -5.574 0.201 -7.81 1 92.88 45 ARG B C 1
ATOM 1573 O O . ARG B 1 45 ? -6.173 -0.692 -7.205 1 92.88 45 ARG B O 1
ATOM 1580 N N . HIS B 1 46 ? -6.071 0.725 -8.882 1 91.9 46 HIS B N 1
ATOM 1581 C CA . HIS B 1 46 ? -7.394 0.353 -9.3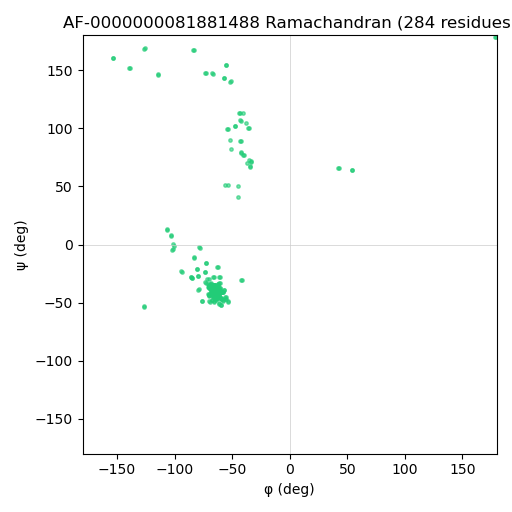71 1 91.9 46 HIS B CA 1
ATOM 1582 C C . HIS B 1 46 ? -7.295 -0.599 -10.558 1 91.9 46 HIS B C 1
ATOM 1584 O O . HIS B 1 46 ? -8.298 -0.885 -11.216 1 91.9 46 HIS B O 1
ATOM 1590 N N . PHE B 1 47 ? -6.157 -1.048 -10.846 1 94.3 47 PHE B N 1
ATOM 1591 C CA . PHE B 1 47 ? -5.964 -2.051 -11.887 1 94.3 47 PHE B CA 1
ATOM 1592 C C . PHE B 1 47 ? -6.791 -3.298 -11.598 1 94.3 47 PHE B C 1
ATOM 1594 O O . PHE B 1 47 ? -6.908 -3.718 -10.444 1 94.3 47 PHE B O 1
ATOM 1601 N N . CYS B 1 48 ? -7.328 -3.928 -12.632 1 94 48 CYS B N 1
ATOM 1602 C CA . CYS B 1 48 ? -8.176 -5.101 -12.452 1 94 48 CYS B CA 1
ATOM 1603 C C . CYS B 1 48 ? -7.525 -6.341 -13.053 1 94 48 CYS B C 1
ATOM 1605 O O . CYS B 1 48 ? -6.907 -6.27 -14.117 1 94 48 CYS B O 1
ATOM 1607 N N . TYR B 1 49 ? -7.766 -7.369 -12.436 1 93.84 49 TYR B N 1
ATOM 1608 C CA . TYR B 1 49 ? -7.215 -8.644 -12.879 1 93.84 49 TYR B CA 1
ATOM 1609 C C . TYR B 1 49 ? -7.697 -8.987 -14.284 1 93.84 49 TYR B C 1
ATOM 1611 O O . TYR B 1 49 ? -6.942 -9.541 -15.087 1 93.84 49 TYR B O 1
ATOM 1619 N N . GLU B 1 50 ? -8.869 -8.598 -14.604 1 91.52 50 GLU B N 1
ATOM 1620 C CA . GLU B 1 50 ? -9.524 -8.94 -15.863 1 91.52 50 GLU B CA 1
ATOM 1621 C C . GLU B 1 50 ? -8.908 -8.176 -17.031 1 91.52 50 GLU B C 1
ATOM 1623 O O . GLU B 1 50 ? -9.126 -8.526 -18.193 1 91.52 50 GLU B O 1
ATOM 1628 N N . GLU B 1 51 ? -8.204 -7.189 -16.738 1 90.9 51 GLU B N 1
ATOM 1629 C CA . GLU B 1 51 ? -7.642 -6.331 -17.777 1 90.9 51 GLU B CA 1
ATOM 1630 C C . GLU B 1 51 ? -6.415 -6.971 -18.418 1 90.9 51 GLU B C 1
ATOM 1632 O O . GLU B 1 51 ? -5.877 -6.452 -19.398 1 90.9 51 GLU B O 1
ATOM 1637 N N . ALA B 1 52 ? -6.003 -8.144 -17.933 1 91.75 52 ALA B N 1
ATOM 1638 C CA . ALA B 1 52 ? -4.782 -8.776 -18.424 1 91.75 52 ALA B CA 1
ATOM 1639 C C . ALA B 1 52 ? -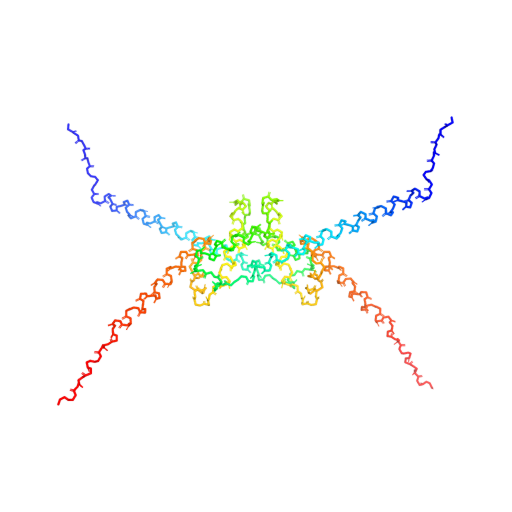5.055 -10.199 -18.902 1 91.75 52 ALA B C 1
ATOM 1641 O O . ALA B 1 52 ? -6.11 -10.768 -18.609 1 91.75 52 ALA B O 1
ATOM 1642 N N . GLU B 1 53 ? -4.061 -10.767 -19.573 1 90.82 53 GLU B N 1
ATOM 1643 C CA . GLU B 1 53 ? -4.2 -12.075 -20.206 1 90.82 53 GLU B CA 1
ATOM 1644 C C . GLU B 1 53 ? -4.026 -13.2 -19.191 1 90.82 53 GLU B C 1
ATOM 1646 O O . GLU B 1 53 ? -4.527 -14.308 -19.392 1 90.82 53 GLU B O 1
ATOM 1651 N N . GLY B 1 54 ? -3.378 -12.892 -18.07 1 94.28 54 GLY B N 1
ATOM 1652 C CA . GLY B 1 54 ? -3.065 -13.873 -17.043 1 94.28 54 GLY B CA 1
ATOM 1653 C C . GLY B 1 54 ? -2.295 -13.288 -15.874 1 94.28 54 GLY B C 1
ATOM 1654 O O . GLY B 1 54 ? -1.973 -12.098 -15.87 1 94.28 54 GLY B O 1
ATOM 1655 N N . PRO B 1 55 ? -2.06 -14.146 -14.997 1 95.72 55 PRO B N 1
ATOM 1656 C CA . PRO B 1 55 ? -1.409 -13.662 -13.778 1 95.72 55 PRO B CA 1
ATOM 1657 C C . PRO B 1 55 ? -0.017 -13.091 -14.039 1 95.72 55 PRO B C 1
ATOM 1659 O O . PRO B 1 55 ? 0.391 -12.127 -13.387 1 95.72 55 PRO B O 1
ATOM 1662 N N . ARG B 1 56 ? 0.744 -13.671 -14.954 1 95.51 56 ARG B N 1
ATOM 1663 C CA . ARG B 1 56 ? 2.07 -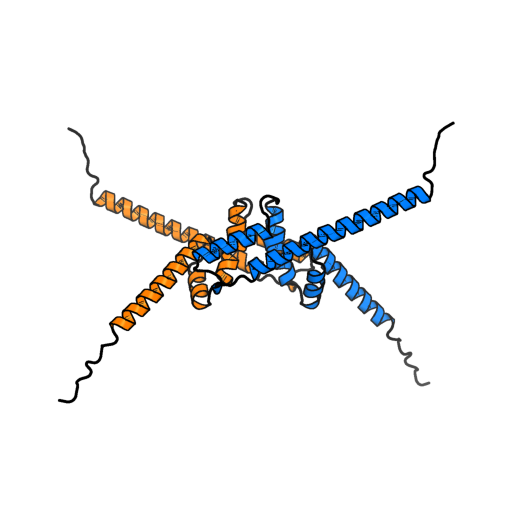13.157 -15.284 1 95.51 56 ARG B CA 1
ATOM 1664 C C . ARG B 1 56 ? 1.977 -11.785 -15.943 1 95.51 56 ARG B C 1
ATOM 1666 O O . ARG B 1 56 ? 2.782 -10.896 -15.655 1 95.51 56 ARG B O 1
ATOM 1673 N N . ASP B 1 57 ? 1.004 -11.678 -16.771 1 97.14 57 ASP B N 1
ATOM 1674 C CA . ASP B 1 57 ? 0.776 -10.389 -17.417 1 97.14 57 ASP B CA 1
ATOM 1675 C C . ASP B 1 57 ? 0.327 -9.338 -16.404 1 97.14 57 ASP B C 1
ATOM 1677 O O . ASP B 1 57 ? 0.737 -8.179 -16.481 1 97.14 57 ASP B O 1
ATOM 1681 N N . VAL B 1 58 ? -0.56 -9.704 -15.512 1 96.27 58 VAL B N 1
ATOM 1682 C CA . VAL B 1 58 ? -1 -8.812 -14.444 1 96.27 58 VAL B CA 1
ATOM 1683 C C . VAL B 1 58 ? 0.212 -8.278 -13.685 1 96.27 58 VAL B C 1
ATOM 1685 O O . VAL B 1 58 ? 0.341 -7.068 -13.48 1 96.27 58 VAL B O 1
ATOM 1688 N N . CYS B 1 59 ? 1.076 -9.222 -13.32 1 96.05 59 CYS B N 1
ATOM 1689 C CA . CYS B 1 59 ? 2.261 -8.844 -12.558 1 96.05 59 CYS B CA 1
ATOM 1690 C C . CYS B 1 59 ? 3.135 -7.879 -13.351 1 96.05 59 CYS B C 1
ATOM 1692 O O . CYS B 1 59 ? 3.666 -6.917 -12.796 1 96.05 59 CYS B O 1
ATOM 1694 N N . HIS B 1 60 ? 3.278 -8.093 -14.601 1 95.49 60 HIS B N 1
ATOM 1695 C CA . HIS B 1 60 ? 4.062 -7.221 -15.468 1 95.49 60 HIS B CA 1
ATOM 1696 C C . HIS B 1 60 ? 3.45 -5.827 -15.547 1 95.49 60 HIS B C 1
ATOM 1698 O O . HIS B 1 60 ? 4.162 -4.825 -15.451 1 95.49 60 HIS B O 1
ATOM 1704 N N . GLN B 1 61 ? 2.181 -5.748 -15.722 1 95.52 61 GLN B N 1
ATOM 1705 C CA . GLN B 1 61 ? 1.49 -4.467 -15.814 1 95.52 61 GLN B CA 1
ATOM 1706 C C . GLN B 1 61 ? 1.584 -3.695 -14.501 1 95.52 61 GLN B C 1
ATOM 1708 O O . GLN B 1 61 ? 1.837 -2.488 -14.501 1 95.52 61 GLN B O 1
ATOM 1713 N N . LEU B 1 62 ? 1.402 -4.411 -13.425 1 95.51 62 LEU B N 1
ATOM 1714 C CA . LEU B 1 62 ? 1.516 -3.774 -12.118 1 95.51 62 LEU B CA 1
ATOM 1715 C C . LEU B 1 62 ? 2.911 -3.194 -11.916 1 95.51 62 LEU B C 1
ATOM 1717 O O . LEU B 1 62 ? 3.059 -2.093 -11.379 1 95.51 62 LEU B O 1
ATOM 1721 N N . ARG B 1 63 ? 3.898 -3.942 -12.381 1 94.34 63 ARG B N 1
ATOM 1722 C CA . ARG B 1 63 ? 5.271 -3.459 -12.28 1 94.34 63 ARG B CA 1
ATOM 1723 C C . ARG B 1 63 ? 5.465 -2.185 -13.097 1 94.34 63 ARG B C 1
ATOM 1725 O O . ARG B 1 63 ? 6.101 -1.236 -12.635 1 94.34 63 ARG B O 1
ATOM 1732 N N . ASP B 1 64 ? 4.887 -2.227 -14.243 1 95.27 64 ASP B N 1
ATOM 1733 C CA . ASP B 1 64 ? 4.98 -1.054 -15.107 1 95.27 64 ASP B CA 1
ATOM 1734 C C . ASP B 1 64 ? 4.28 0.149 -14.477 1 95.27 64 ASP B C 1
ATOM 1736 O O . ASP B 1 64 ? 4.838 1.248 -14.439 1 95.27 64 ASP B O 1
ATOM 1740 N N . PHE B 1 65 ? 3.078 -0.093 -13.958 1 94.18 65 PHE B N 1
ATOM 1741 C CA . PHE B 1 65 ? 2.317 0.979 -13.327 1 94.18 65 PHE B CA 1
ATOM 1742 C C . PHE B 1 65 ? 3.035 1.494 -12.085 1 94.18 65 PHE B C 1
ATOM 1744 O O . PHE B 1 65 ? 3.113 2.704 -11.863 1 94.18 65 PHE B O 1
ATOM 1751 N N . CYS B 1 66 ? 3.503 0.579 -11.28 1 93.78 66 CYS B N 1
ATOM 1752 C CA . CYS B 1 66 ? 4.239 0.952 -10.078 1 93.78 66 CYS B CA 1
ATOM 1753 C C . CYS B 1 66 ? 5.453 1.807 -10.424 1 93.78 66 CYS B C 1
ATOM 1755 O O . CYS B 1 66 ? 5.716 2.814 -9.765 1 93.78 66 CYS B O 1
ATOM 1757 N N . HIS B 1 67 ? 6.146 1.481 -11.454 1 92.59 67 HIS B N 1
ATOM 1758 C CA . HIS B 1 67 ? 7.318 2.23 -11.892 1 92.59 67 HIS B CA 1
ATOM 1759 C C . HIS B 1 67 ? 6.933 3.627 -12.369 1 92.59 67 HIS B C 1
ATOM 1761 O O . HIS B 1 67 ? 7.634 4.6 -12.084 1 92.59 67 HIS B O 1
ATOM 1767 N N . GLN B 1 68 ? 5.885 3.693 -13.096 1 91.5 68 GLN B N 1
ATOM 1768 C CA . GLN B 1 68 ? 5.418 4.979 -13.603 1 91.5 68 GLN B CA 1
ATOM 1769 C C . GLN B 1 68 ? 4.987 5.896 -12.463 1 91.5 68 GLN B C 1
ATOM 1771 O O . GLN B 1 68 ? 5.211 7.107 -12.514 1 91.5 68 GLN B O 1
ATOM 1776 N N . TRP B 1 69 ? 4.436 5.277 -11.483 1 90.4 69 TRP B N 1
ATOM 1777 C CA . TRP B 1 69 ? 3.916 6.034 -10.35 1 90.4 69 TRP B CA 1
ATOM 1778 C C . TRP B 1 69 ? 5.05 6.509 -9.446 1 90.4 69 TRP B C 1
ATOM 1780 O O . TRP B 1 69 ? 5.144 7.697 -9.13 1 90.4 69 TRP B O 1
ATOM 1790 N N . LEU B 1 70 ? 5.969 5.623 -9.081 1 89.11 70 LEU B N 1
ATOM 1791 C CA . LEU B 1 70 ? 6.949 5.903 -8.037 1 89.11 70 LEU B CA 1
ATOM 1792 C C . LEU B 1 70 ? 8.244 6.44 -8.637 1 89.11 70 LEU B C 1
ATOM 1794 O O . LEU B 1 70 ? 9.015 7.118 -7.954 1 89.11 70 LEU B O 1
ATOM 1798 N N . LYS B 1 71 ? 8.501 6.12 -9.938 1 90.43 71 LYS B N 1
ATOM 1799 C CA . LYS B 1 71 ? 9.779 6.487 -10.541 1 90.43 71 LYS B CA 1
ATOM 1800 C C . LYS B 1 71 ? 10.936 6.219 -9.584 1 90.43 71 LYS B C 1
ATOM 1802 O O . LYS B 1 71 ? 11.669 7.138 -9.213 1 90.43 71 LYS B O 1
ATOM 1807 N N . PRO B 1 72 ? 11.173 4.941 -9.284 1 89.43 72 PRO B N 1
ATOM 1808 C CA . PRO B 1 72 ? 12.136 4.559 -8.248 1 89.43 72 PRO B CA 1
ATOM 1809 C C . PRO B 1 72 ? 13.554 5.03 -8.558 1 89.43 72 PRO B C 1
ATOM 1811 O O . PRO B 1 72 ? 14.355 5.237 -7.642 1 89.43 72 PRO B O 1
ATOM 1814 N N . GLU B 1 73 ? 13.905 5.173 -9.787 1 90.54 73 GLU B N 1
ATOM 1815 C CA . GLU B 1 73 ? 15.244 5.605 -10.179 1 90.54 73 GLU B CA 1
ATOM 1816 C C . GLU B 1 73 ? 15.543 7.01 -9.664 1 90.54 73 GLU B C 1
ATOM 1818 O O . GLU B 1 73 ? 16.708 7.395 -9.54 1 90.54 73 GLU B O 1
ATOM 1823 N N . ARG B 1 74 ? 14.508 7.745 -9.338 1 90.71 74 ARG B N 1
ATOM 1824 C CA . ARG B 1 74 ? 14.673 9.136 -8.931 1 90.71 74 ARG B CA 1
ATOM 1825 C C . ARG B 1 74 ? 14.461 9.296 -7.429 1 90.71 74 ARG B C 1
ATOM 1827 O O . ARG B 1 74 ? 14.374 10.418 -6.925 1 90.71 74 ARG B O 1
ATOM 1834 N N . ARG B 1 75 ? 14.439 8.157 -6.722 1 89.7 75 ARG B N 1
ATOM 1835 C CA . ARG B 1 75 ? 14.072 8.258 -5.313 1 89.7 75 ARG B CA 1
ATOM 1836 C C . ARG B 1 75 ? 14.945 7.351 -4.453 1 89.7 75 ARG B C 1
ATOM 1838 O O . ARG B 1 75 ? 15.473 6.348 -4.938 1 89.7 75 ARG B O 1
ATOM 1845 N N . THR B 1 76 ? 15.096 7.81 -3.17 1 90.68 76 THR B N 1
ATOM 1846 C CA . THR B 1 76 ? 15.79 6.97 -2.199 1 90.68 76 THR B CA 1
ATOM 1847 C C . THR B 1 76 ? 14.835 5.949 -1.587 1 90.68 76 THR B C 1
ATOM 1849 O O . THR B 1 76 ? 13.623 6.016 -1.804 1 90.68 76 THR B O 1
ATOM 1852 N N . LYS B 1 77 ? 15.388 4.996 -0.909 1 89.49 77 LYS B N 1
ATOM 1853 C CA . LYS B 1 77 ? 14.584 3.96 -0.267 1 89.49 77 LYS B CA 1
ATOM 1854 C C . LYS B 1 77 ? 13.568 4.57 0.694 1 89.49 77 LYS B C 1
ATOM 1856 O O . LYS B 1 77 ? 12.414 4.14 0.74 1 89.49 77 LYS B O 1
ATOM 1861 N N . GLU B 1 78 ? 14.062 5.607 1.38 1 88.75 78 GLU B N 1
ATOM 1862 C CA . GLU B 1 78 ? 13.201 6.267 2.356 1 88.75 78 GLU B CA 1
ATOM 1863 C C . GLU B 1 78 ? 12.036 6.979 1.673 1 88.75 78 GLU B C 1
ATOM 1865 O O . GLU B 1 78 ? 10.914 6.977 2.184 1 88.75 78 GLU B O 1
ATOM 1870 N N . GLN B 1 79 ? 12.258 7.491 0.6 1 89.15 79 GLN B N 1
ATOM 1871 C CA . GLN B 1 79 ? 11.234 8.189 -0.17 1 89.15 79 GLN B CA 1
ATOM 1872 C C . GLN B 1 79 ? 10.209 7.21 -0.736 1 89.15 79 GLN B C 1
ATOM 1874 O O . GLN B 1 79 ? 9.021 7.53 -0.825 1 89.15 79 GLN B O 1
ATOM 1879 N N . ILE B 1 80 ? 10.638 6.073 -1.134 1 91.04 80 ILE B N 1
ATOM 1880 C CA . ILE B 1 80 ? 9.741 5.04 -1.643 1 91.04 80 ILE B CA 1
ATOM 1881 C C . ILE B 1 80 ? 8.826 4.552 -0.523 1 91.04 80 ILE B C 1
ATOM 1883 O O . ILE B 1 80 ? 7.618 4.404 -0.719 1 91.04 80 ILE B O 1
ATOM 1887 N N . LEU B 1 81 ? 9.396 4.333 0.677 1 90.55 81 LEU B N 1
ATOM 1888 C CA . LEU B 1 81 ? 8.61 3.924 1.835 1 90.55 81 LEU B CA 1
ATOM 1889 C C . LEU B 1 81 ? 7.563 4.978 2.182 1 90.55 81 LEU B C 1
ATOM 1891 O O . LEU B 1 81 ? 6.421 4.643 2.504 1 90.55 81 LEU B O 1
ATOM 1895 N N . GLU B 1 82 ? 7.941 6.162 2.026 1 91.27 82 GLU B N 1
ATOM 1896 C CA . GLU B 1 82 ? 7.082 7.295 2.355 1 91.27 82 GLU B CA 1
ATOM 1897 C C . GLU B 1 82 ? 5.861 7.345 1.441 1 91.27 82 GLU B C 1
ATOM 1899 O O . GLU B 1 82 ? 4.725 7.41 1.916 1 91.27 82 GLU B O 1
ATOM 1904 N N . LEU B 1 83 ? 6.081 7.229 0.163 1 85.28 83 LEU B N 1
ATOM 1905 C CA . LEU B 1 83 ? 5.024 7.402 -0.826 1 85.28 83 LEU B CA 1
ATOM 1906 C C . LEU B 1 83 ? 4.169 6.144 -0.935 1 85.28 83 LEU B C 1
ATOM 1908 O O . LEU B 1 83 ? 2.94 6.227 -1.003 1 85.28 83 LEU B O 1
ATOM 1912 N N . LEU B 1 84 ? 4.812 4.999 -0.858 1 85.31 84 LEU B N 1
ATOM 1913 C CA . LEU B 1 84 ? 4.149 3.734 -1.155 1 85.31 84 LEU B CA 1
ATOM 1914 C C . LEU B 1 84 ? 3.44 3.189 0.08 1 85.31 84 LEU B C 1
ATOM 1916 O O . LEU B 1 84 ? 2.428 2.494 -0.036 1 85.31 84 LEU B O 1
ATOM 1920 N N . ALA B 1 85 ? 3.945 3.533 1.208 1 89.46 85 ALA B N 1
ATOM 1921 C CA . ALA B 1 85 ? 3.396 2.873 2.39 1 89.46 85 ALA B CA 1
ATOM 1922 C C . ALA B 1 85 ? 2.936 3.896 3.425 1 89.46 85 ALA B C 1
ATOM 1924 O O . ALA B 1 85 ? 1.761 3.923 3.8 1 89.46 85 ALA B O 1
ATOM 1925 N N . LEU B 1 86 ? 3.779 4.786 3.792 1 92.02 86 LEU B N 1
ATOM 1926 C CA . LEU B 1 86 ? 3.503 5.625 4.954 1 92.02 86 LEU B CA 1
ATOM 1927 C C . LEU B 1 86 ? 2.371 6.603 4.661 1 92.02 86 LEU B C 1
ATOM 1929 O O . LEU B 1 86 ? 1.367 6.63 5.377 1 92.02 86 LEU B O 1
ATOM 1933 N N . LEU B 1 87 ? 2.473 7.284 3.531 1 94.04 87 LEU B N 1
ATOM 1934 C CA . LEU B 1 87 ? 1.48 8.299 3.197 1 94.04 87 LEU B CA 1
ATOM 1935 C C . LEU B 1 87 ? 0.124 7.66 2.915 1 94.04 87 LEU B C 1
ATOM 1937 O O . LEU B 1 87 ? -0.892 8.077 3.475 1 94.04 87 LEU B O 1
ATOM 1941 N N . GLU B 1 88 ? 0.062 6.618 2.108 1 92.84 88 GLU B N 1
ATOM 1942 C CA . GLU B 1 88 ? -1.183 5.936 1.765 1 92.84 88 GLU B CA 1
ATOM 1943 C C . GLU B 1 88 ? -1.848 5.347 3.006 1 92.84 88 GLU B C 1
ATOM 1945 O O . GLU B 1 88 ? -3.058 5.487 3.194 1 92.84 88 GLU B O 1
ATOM 1950 N N . GLN B 1 89 ? -1.021 4.723 3.828 1 93.56 89 GLN B N 1
ATOM 1951 C CA . GLN B 1 89 ? -1.566 4.129 5.045 1 93.56 89 GLN B CA 1
ATOM 1952 C C . GLN B 1 89 ? -2.082 5.204 5.998 1 93.56 89 GLN B C 1
ATOM 1954 O O . GLN B 1 89 ? -3.155 5.056 6.586 1 93.56 89 GLN B O 1
ATOM 1959 N N . PHE B 1 90 ? -1.323 6.292 6.2 1 96.81 90 PHE B N 1
ATOM 1960 C CA . PHE B 1 90 ? -1.73 7.41 7.042 1 96.81 90 PHE B CA 1
ATOM 1961 C C . PHE B 1 90 ? -3.072 7.97 6.588 1 96.81 90 PHE B C 1
ATOM 1963 O O . PHE B 1 90 ? -3.973 8.176 7.404 1 96.81 90 PHE B O 1
ATOM 1970 N N . LEU B 1 91 ? -3.243 8.154 5.322 1 94.68 91 LEU B N 1
ATOM 1971 C CA . LEU B 1 91 ? -4.462 8.729 4.763 1 94.68 91 LEU B CA 1
ATOM 1972 C C . LEU B 1 91 ? -5.638 7.772 4.924 1 94.68 91 LEU B C 1
ATOM 1974 O O . LEU B 1 91 ? -6.769 8.205 5.158 1 94.68 91 LEU B O 1
ATOM 1978 N N . SER B 1 92 ? -5.338 6.488 4.856 1 93.85 92 SER B N 1
ATOM 1979 C CA . SER B 1 92 ? -6.401 5.489 4.875 1 93.85 92 SER B CA 1
ATOM 1980 C C . SER B 1 92 ? -7.003 5.348 6.269 1 93.85 92 SER B C 1
ATOM 1982 O O . SER B 1 92 ? -8.152 4.926 6.415 1 93.85 92 SER B O 1
ATOM 1984 N N . ILE B 1 93 ? -6.31 5.688 7.321 1 95.09 93 ILE B N 1
ATOM 1985 C CA . ILE B 1 93 ? -6.79 5.443 8.676 1 95.09 93 ILE B CA 1
ATOM 1986 C C . ILE B 1 93 ? -7.355 6.733 9.265 1 95.09 93 ILE B C 1
ATOM 1988 O O . ILE B 1 93 ? -7.794 6.757 10.417 1 95.09 93 ILE B O 1
ATOM 1992 N N . LEU B 1 94 ? -7.328 7.735 8.54 1 95.21 94 LEU B N 1
ATOM 1993 C CA . LEU B 1 94 ? -7.906 8.997 8.989 1 95.21 94 LEU B CA 1
ATOM 1994 C C . LEU B 1 94 ? -9.429 8.939 8.958 1 95.21 94 LEU B C 1
ATOM 1996 O O . LEU B 1 94 ? -10.012 8.291 8.086 1 95.21 94 LEU B O 1
ATOM 2000 N N . PRO B 1 95 ? -10.042 9.621 9.865 1 93.65 95 PRO B N 1
ATOM 2001 C CA . PRO B 1 95 ? -11.497 9.77 9.774 1 93.65 95 PRO B CA 1
ATOM 2002 C C . PRO B 1 95 ? -11.948 10.352 8.436 1 93.65 95 PRO B C 1
ATOM 2004 O O . PRO B 1 95 ? -11.219 11.136 7.822 1 93.65 95 PRO B O 1
ATOM 2007 N N . PRO B 1 96 ? -13.078 10.12 7.987 1 94.22 96 PRO B N 1
ATOM 2008 C CA . PRO B 1 96 ? -13.537 10.426 6.63 1 94.22 96 PRO B CA 1
ATOM 2009 C C . PRO B 1 96 ? -13.447 11.914 6.298 1 94.22 96 PRO B C 1
ATOM 2011 O O . PRO B 1 96 ? -12.982 12.282 5.216 1 94.22 96 PRO B O 1
ATOM 2014 N N . ASP B 1 97 ? -13.935 12.788 7.213 1 92.26 97 ASP B N 1
ATOM 2015 C CA . ASP B 1 97 ? -13.917 14.22 6.931 1 92.26 97 ASP B CA 1
ATOM 2016 C C . ASP B 1 97 ? -12.487 14.732 6.775 1 92.26 97 ASP B C 1
ATOM 2018 O O . ASP B 1 97 ? -12.197 15.509 5.863 1 92.26 97 ASP B O 1
ATOM 2022 N N . MET B 1 98 ? -11.583 14.302 7.667 1 93.57 98 MET B N 1
ATOM 2023 C CA . MET B 1 98 ? -10.171 14.669 7.592 1 93.57 98 MET B CA 1
ATOM 2024 C C . MET B 1 98 ? -9.528 14.101 6.331 1 93.57 98 MET B C 1
ATOM 2026 O O . MET B 1 98 ? -8.795 14.803 5.633 1 93.57 98 MET B O 1
ATOM 2030 N N . GLN B 1 99 ? -9.822 12.921 6.059 1 94.22 99 GLN B N 1
ATOM 2031 C CA . GLN B 1 99 ? -9.242 12.209 4.925 1 94.22 99 GLN B CA 1
ATOM 2032 C C . GLN B 1 99 ? -9.565 12.912 3.61 1 94.22 99 GLN B C 1
ATOM 2034 O O . GLN B 1 99 ? -8.678 13.132 2.783 1 94.22 99 GLN B O 1
ATOM 2039 N N . SER B 1 100 ? -10.834 13.195 3.376 1 94.14 100 SER B N 1
ATOM 2040 C CA . SER B 1 100 ? -11.261 13.875 2.157 1 94.14 100 SER B CA 1
ATOM 2041 C C . SER B 1 100 ? -10.533 15.203 1.981 1 94.14 100 SER B C 1
ATOM 2043 O O . SER B 1 100 ? -10.045 15.51 0.892 1 94.14 100 SER B O 1
ATOM 2045 N N . TRP B 1 101 ? -10.455 16 3.022 1 93.19 101 TRP B N 1
ATOM 2046 C CA . TRP B 1 101 ? -9.794 17.3 2.991 1 93.19 101 TRP B CA 1
ATOM 2047 C C . TRP B 1 101 ? -8.315 17.151 2.651 1 93.19 101 TRP B C 1
ATOM 2049 O O . TRP B 1 101 ? -7.795 17.864 1.789 1 93.19 101 TRP B O 1
ATOM 2059 N N . VAL B 1 102 ? -7.653 16.288 3.354 1 94.22 102 VAL B N 1
ATOM 2060 C CA . VAL B 1 102 ? -6.217 16.111 3.163 1 94.22 102 VAL B CA 1
ATOM 2061 C C . VAL B 1 102 ? -5.942 15.611 1.747 1 94.22 102 VAL B C 1
ATOM 2063 O O . VAL B 1 102 ? -4.998 16.063 1.094 1 94.22 102 VAL B O 1
ATOM 2066 N N . ARG B 1 103 ? -6.738 14.723 1.249 1 91.1 103 ARG B N 1
ATOM 2067 C CA . ARG B 1 103 ? -6.572 14.2 -0.103 1 91.1 103 ARG B CA 1
ATOM 2068 C C . ARG B 1 103 ? -6.73 15.306 -1.142 1 91.1 103 ARG B C 1
ATOM 2070 O O . ARG B 1 103 ? -6.049 15.302 -2.169 1 91.1 103 ARG B O 1
ATOM 2077 N N . GLU B 1 104 ? -7.618 16.207 -0.862 1 90.62 104 GLU B N 1
ATOM 2078 C CA . GLU B 1 104 ? -7.831 17.33 -1.769 1 90.62 104 GLU B CA 1
ATOM 2079 C C . GLU B 1 104 ? -6.599 18.229 -1.834 1 90.62 104 GLU B C 1
ATOM 2081 O O . GLU B 1 104 ? -6.345 18.87 -2.856 1 90.62 104 GLU B O 1
ATOM 2086 N N . CYS B 1 105 ? -5.834 18.253 -0.766 1 88.93 105 CYS B N 1
ATOM 2087 C CA . CYS B 1 105 ? -4.626 19.069 -0.702 1 88.93 105 CYS B CA 1
ATOM 2088 C C . CYS B 1 105 ? -3.447 18.348 -1.344 1 88.93 105 CYS B C 1
ATOM 2090 O O . CYS B 1 105 ? -2.371 18.927 -1.502 1 88.93 105 CYS B O 1
ATOM 2092 N N . ARG B 1 106 ? -3.526 17.071 -1.664 1 87.78 106 ARG B N 1
ATOM 2093 C CA . ARG B 1 106 ? -2.583 16.257 -2.423 1 87.78 106 ARG B CA 1
ATOM 2094 C C . ARG B 1 106 ? -1.185 16.332 -1.819 1 87.78 106 ARG B C 1
ATOM 2096 O O . ARG B 1 106 ? -0.225 16.692 -2.504 1 87.78 106 ARG B O 1
ATOM 2103 N N . PRO B 1 107 ? -1.042 15.837 -0.594 1 91.09 107 PRO B N 1
ATOM 2104 C CA . PRO B 1 107 ? 0.293 15.831 0.009 1 91.09 107 PRO B CA 1
ATOM 2105 C C . PRO B 1 107 ? 1.257 14.883 -0.701 1 91.09 107 PRO B C 1
ATOM 2107 O O . PRO B 1 107 ? 0.843 13.831 -1.196 1 91.09 107 PRO B O 1
ATOM 2110 N N . GLU B 1 108 ? 2.508 15.286 -0.702 1 87.02 108 GLU B N 1
ATOM 2111 C CA . GLU B 1 108 ? 3.512 14.47 -1.378 1 87.02 108 GLU B CA 1
ATOM 2112 C C . GLU B 1 108 ? 4.325 13.655 -0.377 1 87.02 108 GLU B C 1
ATOM 2114 O O . GLU B 1 108 ? 5.182 12.859 -0.766 1 87.02 108 GLU B O 1
ATOM 2119 N N . ALA B 1 109 ? 4.111 13.832 0.863 1 91.56 109 ALA B N 1
ATOM 2120 C CA . ALA B 1 109 ? 4.803 13.119 1.934 1 91.56 109 ALA B CA 1
ATOM 2121 C C . ALA B 1 109 ? 3.937 13.038 3.188 1 91.56 109 ALA B C 1
ATOM 2123 O O . ALA B 1 109 ? 3.015 13.838 3.366 1 91.56 109 ALA B O 1
ATOM 2124 N N . CYS B 1 110 ? 4.288 12.125 4.02 1 95.15 110 CYS B N 1
ATOM 2125 C CA . CYS B 1 110 ? 3.491 11.924 5.225 1 95.15 110 CYS B CA 1
ATOM 2126 C C . CYS B 1 110 ? 3.608 13.121 6.162 1 95.15 110 CYS B C 1
ATOM 2128 O O . CYS B 1 110 ? 2.639 13.492 6.826 1 95.15 110 CYS B O 1
ATOM 2130 N N . GLY B 1 111 ? 4.818 13.711 6.17 1 95.06 111 GLY B N 1
ATOM 2131 C CA . GLY B 1 111 ? 5.005 14.896 6.992 1 95.06 111 GLY B CA 1
ATOM 2132 C C . GLY B 1 111 ? 4.079 16.036 6.615 1 95.06 111 GLY B C 1
ATOM 2133 O O . GLY B 1 111 ? 3.549 16.727 7.487 1 95.06 111 GLY B O 1
ATOM 2134 N N . GLN B 1 112 ? 3.89 16.225 5.351 1 94.33 112 GLN B N 1
ATOM 2135 C CA . GLN B 1 112 ? 2.968 17.244 4.862 1 94.33 112 GLN B CA 1
ATOM 2136 C C . GLN B 1 112 ? 1.527 16.91 5.24 1 94.33 112 GLN B C 1
ATOM 2138 O O . GLN B 1 112 ? 0.767 17.791 5.648 1 94.33 112 GLN B O 1
ATOM 2143 N N . ALA B 1 113 ? 1.2 15.641 5.138 1 96.24 113 ALA B N 1
ATOM 2144 C CA . ALA B 1 113 ? -0.138 15.198 5.521 1 96.24 113 ALA B CA 1
ATOM 2145 C C . ALA B 1 113 ? -0.401 15.463 7.001 1 96.24 113 ALA B C 1
ATOM 2147 O O . ALA B 1 113 ? -1.483 15.924 7.372 1 96.24 113 ALA B O 1
ATOM 2148 N N . VAL B 1 114 ? 0.594 15.213 7.787 1 96.87 114 VAL B N 1
ATOM 2149 C CA . VAL B 1 114 ? 0.489 15.435 9.226 1 96.87 114 VAL B CA 1
ATOM 2150 C C . VAL B 1 114 ? 0.2 16.909 9.501 1 96.87 114 VAL B C 1
ATOM 2152 O O . VAL B 1 114 ? -0.692 17.237 10.287 1 96.87 114 VAL B O 1
ATOM 2155 N N . SER B 1 115 ? 0.955 17.735 8.816 1 96.94 115 SER B N 1
ATOM 2156 C CA . SER B 1 115 ? 0.778 19.172 8.995 1 96.94 115 SER B CA 1
ATOM 2157 C C . SER B 1 115 ? -0.624 19.611 8.587 1 96.94 115 SER B C 1
ATOM 2159 O O . SER B 1 115 ? -1.226 20.467 9.24 1 96.94 115 SER B O 1
ATOM 2161 N N . LEU B 1 116 ? -1.105 19.04 7.554 1 95.66 116 LEU B N 1
ATOM 2162 C CA . LEU B 1 116 ? -2.444 19.362 7.074 1 95.66 116 LEU B CA 1
ATOM 2163 C C . LEU B 1 116 ? -3.502 18.925 8.082 1 95.66 116 LEU B C 1
ATOM 2165 O O . LEU B 1 116 ? -4.464 19.655 8.334 1 95.66 116 LEU B O 1
ATOM 2169 N N . VAL B 1 117 ? -3.335 17.738 8.627 1 96.11 117 VAL B N 1
ATOM 2170 C CA . VAL B 1 117 ? -4.267 17.227 9.627 1 96.11 117 VAL B CA 1
ATOM 2171 C C . VAL B 1 117 ? -4.257 18.135 10.855 1 96.11 117 VAL B C 1
ATOM 2173 O O . VAL B 1 117 ? -5.312 18.457 11.406 1 96.11 117 VAL B O 1
ATOM 2176 N N . GLU B 1 118 ? -3.088 18.51 11.307 1 95.73 118 GLU B N 1
ATOM 2177 C CA . GLU B 1 118 ? -2.965 19.403 12.455 1 95.73 118 GLU B CA 1
ATOM 2178 C C . GLU B 1 118 ? -3.663 20.735 12.195 1 95.73 118 GLU B C 1
ATOM 2180 O O . GLU B 1 118 ? -4.32 21.281 13.084 1 95.73 118 GLU B O 1
ATOM 2185 N N . ALA B 1 119 ? -3.501 21.212 10.995 1 94 119 ALA B N 1
ATOM 2186 C CA . ALA B 1 119 ? -4.195 22.438 10.609 1 94 119 ALA B CA 1
ATOM 2187 C C . ALA B 1 119 ? -5.708 22.242 10.632 1 94 119 ALA B C 1
ATOM 2189 O O . ALA B 1 119 ? -6.449 23.128 11.065 1 94 119 ALA B O 1
ATOM 2190 N N . PHE B 1 120 ? -6.123 21.172 10.141 1 92.56 120 PHE B N 1
ATOM 2191 C CA . PHE B 1 120 ? -7.54 20.829 10.136 1 92.56 120 PHE B CA 1
ATOM 2192 C C . PHE B 1 120 ? -8.097 20.811 11.554 1 92.56 120 PHE B C 1
ATOM 2194 O O . PHE B 1 120 ? -9.173 21.356 11.811 1 92.56 120 PHE B O 1
ATOM 2201 N N . LEU B 1 121 ? -7.379 20.145 12.425 1 91.68 121 LEU B N 1
ATOM 2202 C CA . LEU B 1 121 ? -7.81 20.004 13.811 1 91.68 121 LEU B CA 1
ATOM 2203 C C . LEU B 1 121 ? -7.814 21.355 14.519 1 91.68 121 LEU B C 1
ATOM 2205 O O . LEU B 1 121 ? -8.687 21.624 15.347 1 91.68 121 LEU B O 1
ATOM 2209 N N . GLN B 1 122 ? -6.879 22.209 14.204 1 90.93 122 GLN B N 1
ATOM 2210 C CA . GLN B 1 122 ? -6.81 23.543 14.791 1 90.93 122 GLN B CA 1
ATOM 2211 C C . GLN B 1 122 ? -7.99 24.402 14.34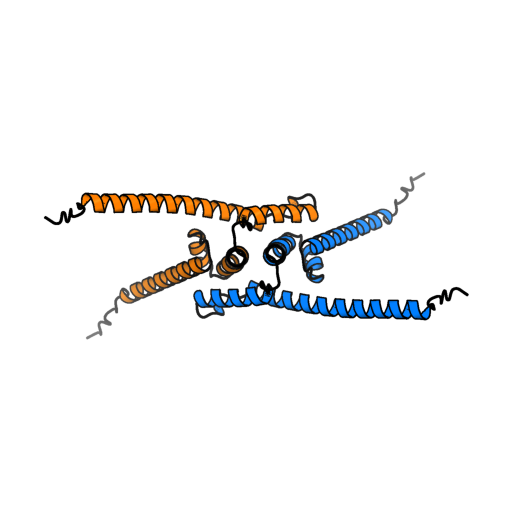7 1 90.93 122 GLN B C 1
ATOM 2213 O O . GLN B 1 122 ? -8.563 25.142 15.149 1 90.93 122 GLN B O 1
ATOM 2218 N N . ARG B 1 123 ? -8.348 24.229 13.146 1 88.05 123 ARG B N 1
ATOM 2219 C CA . ARG B 1 123 ? -9.487 24.975 12.622 1 88.05 123 ARG B CA 1
ATOM 2220 C C . ARG B 1 123 ? -10.783 24.545 13.301 1 88.05 123 ARG B C 1
ATOM 2222 O O . ARG B 1 123 ? -11.653 25.375 13.571 1 88.05 123 ARG B O 1
ATOM 2229 N N . GLY B 1 124 ? -10.875 23.248 13.438 1 81.53 124 GLY B N 1
ATOM 2230 C CA . GLY B 1 124 ? -12.048 22.747 14.136 1 81.53 124 GLY B CA 1
ATOM 2231 C C . GLY B 1 124 ? -12.138 23.226 15.572 1 81.53 124 GLY B C 1
ATOM 2232 O O . GLY B 1 124 ? -13.213 23.609 16.039 1 81.53 124 GLY B O 1
ATOM 2233 N N . ARG B 1 125 ? -11.066 23.297 16.276 1 83.15 125 ARG B N 1
ATOM 2234 C CA . ARG B 1 125 ? -11.025 23.754 17.661 1 83.15 125 ARG B CA 1
ATOM 2235 C C . ARG B 1 125 ? -11.344 25.242 17.757 1 83.15 125 ARG B C 1
ATOM 2237 O O . ARG B 1 125 ? -12.046 25.674 18.674 1 83.15 125 ARG B O 1
ATOM 2244 N N . ASP B 1 126 ? -10.822 25.919 16.806 1 83.87 126 ASP B N 1
ATOM 2245 C CA . ASP B 1 126 ? -11.077 27.355 16.771 1 83.87 126 ASP B CA 1
ATOM 2246 C C . ASP B 1 126 ? -12.557 27.644 16.529 1 83.87 126 ASP B C 1
ATOM 2248 O O . ASP B 1 126 ? -13.12 28.567 17.122 1 83.87 126 ASP B O 1
ATOM 2252 N N . ALA B 1 127 ? -13.125 26.838 15.735 1 79.93 127 ALA B N 1
ATOM 2253 C CA . ALA B 1 127 ? -14.543 27.004 15.426 1 79.93 127 ALA B CA 1
ATOM 2254 C C . ALA B 1 127 ? -15.411 26.668 16.635 1 79.93 127 ALA B C 1
ATOM 2256 O O . ALA B 1 127 ? -16.397 27.357 16.909 1 79.93 127 ALA B O 1
ATOM 2257 N N . GLU B 1 128 ? -15.086 25.63 17.252 1 74.88 128 GLU B N 1
ATOM 2258 C CA . GLU B 1 128 ? -15.833 25.223 18.439 1 74.88 128 GLU B CA 1
ATOM 2259 C C . GLU B 1 128 ? -15.753 26.284 19.533 1 74.88 128 GLU B C 1
ATOM 2261 O O . GLU B 1 128 ? -16.741 26.552 20.218 1 74.88 128 GLU B O 1
ATOM 2266 N N . GLN B 1 129 ? -14.629 26.856 19.703 1 75.63 129 GLN B N 1
ATOM 2267 C CA . GLN B 1 129 ? -14.424 27.882 20.72 1 75.63 129 GLN B CA 1
ATOM 2268 C C . GLN B 1 129 ? -15.192 29.156 20.38 1 75.63 129 GLN B C 1
ATOM 2270 O O . GLN B 1 129 ? -15.731 29.817 21.269 1 75.63 129 GLN B O 1
ATOM 2275 N N . ARG B 1 130 ? -15.281 29.447 19.179 1 77.03 130 ARG B N 1
ATOM 2276 C CA . ARG B 1 130 ? -16.037 30.62 18.75 1 77.03 130 ARG B CA 1
ATOM 2277 C C . ARG B 1 130 ? -17.534 30.412 18.958 1 77.03 130 ARG B C 1
ATOM 2279 O O . ARG B 1 130 ? -18.256 31.353 19.293 1 77.03 130 ARG B O 1
ATOM 2286 N N . GLU B 1 131 ? -17.927 29.235 18.712 1 72.65 131 GLU B N 1
ATOM 2287 C CA . GLU B 1 131 ? -19.344 28.938 18.899 1 72.65 131 GLU B CA 1
ATOM 2288 C C . GLU B 1 131 ? -19.731 29.001 20.374 1 72.65 131 GLU B C 1
ATOM 2290 O O . GLU B 1 131 ? -20.837 29.426 20.714 1 72.65 131 GLU B O 1
ATOM 2295 N N . VAL B 1 132 ? -18.929 28.557 21.251 1 71.71 132 VAL B N 1
ATOM 2296 C CA . VAL B 1 132 ? -19.19 28.586 22.687 1 71.71 132 VAL B CA 1
ATOM 2297 C C . VAL B 1 132 ? -19.139 30.025 23.192 1 71.71 132 VAL B C 1
ATOM 2299 O O . VAL B 1 132 ? -19.86 30.388 24.125 1 71.71 132 VAL B O 1
ATOM 2302 N N . LYS B 1 133 ? -18.31 30.742 22.686 1 64.54 133 LYS B N 1
ATOM 2303 C CA . LYS B 1 133 ? -18.22 32.134 23.118 1 64.54 133 LYS B CA 1
ATOM 2304 C C . LYS B 1 133 ? -19.434 32.933 22.654 1 64.54 133 LYS B C 1
ATOM 2306 O O . LYS B 1 133 ? -19.831 33.903 23.304 1 64.54 133 LYS B O 1
ATOM 2311 N N . VAL B 1 134 ? -20.02 32.569 21.569 1 63.02 134 VAL B N 1
ATOM 2312 C CA . VAL B 1 134 ? -21.161 33.336 21.081 1 63.02 134 VAL B CA 1
ATOM 2313 C C . VAL B 1 134 ? -22.44 32.846 21.757 1 63.02 134 VAL B C 1
ATOM 2315 O O . VAL B 1 134 ? -23.51 33.434 21.576 1 63.02 134 VAL B O 1
ATOM 2318 N N . LYS B 1 135 ? -22.589 31.648 22.174 1 59.86 135 LYS B N 1
ATOM 2319 C CA . LYS B 1 135 ? -23.812 31.309 22.896 1 59.86 135 LYS B CA 1
ATOM 2320 C C . LYS B 1 135 ? -24.027 32.245 24.082 1 59.86 135 LYS B C 1
ATOM 2322 O O . LYS B 1 135 ? -23.17 32.345 24.964 1 59.86 135 LYS B O 1
ATOM 2327 N N . PRO B 1 136 ? -24.885 33.271 23.962 1 55.61 136 PRO B N 1
ATOM 2328 C CA . PRO B 1 136 ? -25.198 34.253 25.003 1 55.61 136 PRO B CA 1
ATOM 2329 C C . PRO B 1 136 ? -25.491 33.607 26.355 1 55.61 136 PRO B C 1
ATOM 2331 O O . PRO B 1 136 ? -26.128 32.552 26.414 1 55.61 136 PRO B O 1
ATOM 2334 N N . SER B 1 137 ? -24.626 33.584 27.289 1 52.81 137 SER B N 1
ATOM 2335 C CA . SER B 1 137 ? -25.073 33.406 28.667 1 52.81 137 SER B CA 1
ATOM 2336 C C . SER B 1 137 ? -26.425 34.071 28.9 1 52.81 137 SER B C 1
ATOM 2338 O O . SER B 1 137 ? -26.539 35.297 28.838 1 52.81 137 SER B O 1
ATOM 2340 N N . CYS B 1 138 ? -27.526 33.604 28.413 1 50.5 138 CYS B N 1
ATOM 2341 C CA . CYS B 1 138 ? -28.831 34.141 28.784 1 50.5 138 CYS B CA 1
ATOM 2342 C C . CYS B 1 138 ? -28.852 34.557 30.25 1 50.5 138 CYS B C 1
ATOM 2344 O O . CYS B 1 138 ? -28.489 33.772 31.128 1 50.5 138 CYS B O 1
ATOM 2346 N N . PRO B 1 139 ? -28.715 35.822 30.534 1 52.42 139 PRO B N 1
ATOM 2347 C CA . PRO B 1 139 ? -28.953 36.297 31.899 1 52.42 139 PRO B CA 1
ATOM 2348 C C . PRO B 1 139 ? -30.193 35.671 32.533 1 52.42 139 PRO B C 1
ATOM 2350 O O . PRO B 1 139 ? -31.213 35.495 31.861 1 52.42 139 PRO B O 1
ATOM 2353 N N . ASP B 1 140 ? -30.151 34.566 33.189 1 49.38 140 ASP B N 1
ATOM 2354 C C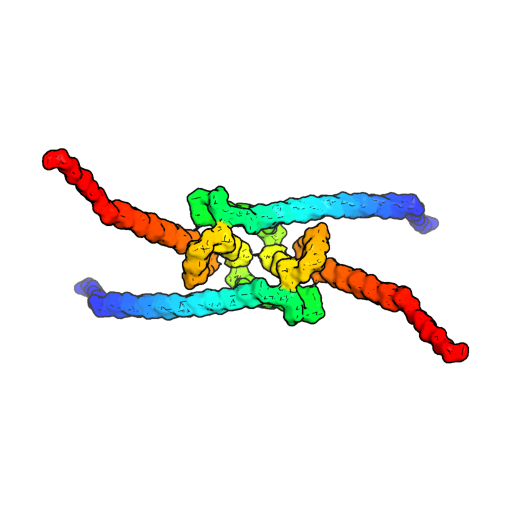A . ASP B 1 140 ? -31.237 34.162 34.078 1 49.38 140 ASP B CA 1
ATOM 2355 C C . ASP B 1 140 ? -31.859 35.373 34.77 1 49.38 140 ASP B C 1
ATOM 2357 O O . ASP B 1 140 ? -31.187 36.074 35.529 1 49.38 140 ASP B O 1
ATOM 2361 N N . LEU B 1 141 ? -32.559 36.335 34.041 1 45.55 141 LEU B N 1
ATOM 2362 C CA . LEU B 1 141 ? -33.435 37.3 34.695 1 45.55 141 LEU B CA 1
ATOM 2363 C C . LEU B 1 141 ? -34.245 36.636 35.804 1 45.55 141 LEU B C 1
ATOM 2365 O O . LEU B 1 141 ? -35.053 35.743 35.538 1 45.55 141 LEU B O 1
ATOM 2369 N N . GLY B 1 142 ? -33.727 36.36 36.937 1 40.54 142 GLY B N 1
ATOM 2370 C CA . GLY B 1 142 ? -34.439 36.126 38.183 1 40.54 142 GLY B CA 1
ATOM 2371 C C . GLY B 1 142 ? -35.606 37.073 38.39 1 40.54 142 GLY B C 1
ATOM 2372 O O . GLY B 1 142 ? -35.572 38.218 37.934 1 40.54 142 GLY B O 1
ATOM 2373 N N . GLU B 1 143 ? -36.853 36.57 38.369 1 46.79 143 GLU B N 1
ATOM 2374 C CA . GLU B 1 143 ? -38.121 37.123 38.836 1 46.79 143 GLU B CA 1
ATOM 2375 C C . GLU B 1 143 ? -37.935 37.92 40.124 1 46.79 143 GLU B C 1
ATOM 2377 O O . GLU B 1 143 ? -37.508 37.373 41.142 1 46.79 143 GLU B O 1
ATOM 2382 N N . GLN B 1 144 ? -37.301 39.075 40.136 1 28.79 144 GLN B N 1
ATOM 2383 C CA . GLN B 1 144 ? -37.84 39.922 41.195 1 28.79 144 GLN B CA 1
ATOM 2384 C C . GLN B 1 144 ? -39.233 40.431 40.836 1 28.79 144 GLN B C 1
ATOM 2386 O O . GLN B 1 144 ? -39.468 40.868 39.707 1 28.79 144 GLN B O 1
#

Foldseek 3Di:
DPPPVPQPPVNVVVVVVVVVVVVVVVVVVVVVVLVQLVVLVCCLVVPDCVVAPDDVRNVVVSVVSLCSNQVVVVDDPVLCCFQVPVQVVLLVPDDPVLSVQLVVVRDSGNVVSVVSSVVVVVVVVVVVVVVVVPPPPPPPPPDD/DPPPVPCPPVNVVVVVVVVVVVVVVVVVVVVVVLVQLVVLVCCLVVPDCVVAPDDVRNVVVSVVSLCSNQVVVPDDPVLCCFQVPVQVVLLVPDDPVLSVQLVVVRDSGNVVSVVSSVVVVVVVVVVVVVVVVPPPPPPPPPDD

Solvent-accessible surface area (backbone atoms only — not comparable to full-atom values): 16184 Å² total; per-residue (Å²): 136,86,82,76,74,68,77,48,72,61,56,55,49,51,52,46,48,48,48,48,50,50,47,50,51,50,49,50,51,53,48,49,50,46,49,50,37,49,52,31,43,47,53,45,74,65,50,54,56,81,81,38,93,40,60,66,50,39,52,50,50,45,51,51,31,47,42,68,34,63,40,58,93,78,48,53,67,67,53,48,46,30,56,67,42,47,28,53,51,55,50,68,40,39,58,66,72,60,28,56,55,46,58,73,67,56,59,84,37,44,69,52,43,32,52,48,50,52,50,50,53,49,51,52,51,53,49,53,53,51,52,60,68,61,55,71,77,70,72,76,76,70,87,122,136,87,80,75,74,69,76,48,73,62,56,55,48,50,53,47,50,48,47,48,50,49,47,50,52,49,48,50,50,52,47,49,50,46,49,50,36,49,51,32,43,46,53,46,72,65,49,55,56,82,79,37,91,41,60,67,48,40,53,50,51,44,51,51,31,46,41,70,34,63,40,60,93,81,46,54,68,68,52,48,45,30,55,67,43,46,27,52,51,56,49,68,40,41,58,66,74,59,28,56,54,49,59,74,67,56,59,85,36,44,70,52,43,33,53,48,51,52,50,50,53,50,51,52,50,53,49,52,51,52,52,60,68,61,55,71,78,70,74,79,77,70,86,123

pLDDT: mean 82.18, std 15.52, range [28.69, 97.14]

Organism: Varanus komodoensis (NCBI:txid61221)